Protein AF-A0A2V9PQT7-F1 (afdb_monomer)

Mean predicted aligned error: 19.12 Å

Structure (mmCIF, N/CA/C/O backbone):
data_AF-A0A2V9PQT7-F1
#
_entry.id   AF-A0A2V9PQT7-F1
#
loop_
_atom_site.group_PDB
_atom_site.id
_atom_site.type_symbol
_atom_site.label_atom_id
_atom_site.label_alt_id
_atom_site.label_comp_id
_atom_site.label_asym_id
_atom_site.label_entity_id
_atom_site.label_seq_id
_atom_site.pdbx_PDB_ins_code
_atom_site.Cartn_x
_atom_site.Cartn_y
_atom_site.Cartn_z
_atom_site.occupancy
_atom_site.B_iso_or_equiv
_atom_site.auth_seq_id
_atom_site.auth_comp_id
_atom_site.auth_asym_id
_atom_site.auth_atom_id
_atom_site.pdbx_PDB_model_num
ATOM 1 N N . MET A 1 1 ? 18.316 -11.241 -28.799 1.00 79.81 1 MET A N 1
ATOM 2 C CA . MET A 1 1 ? 17.002 -10.854 -29.345 1.00 79.81 1 MET A CA 1
ATOM 3 C C . MET A 1 1 ? 17.222 -10.161 -30.667 1.00 79.81 1 MET A C 1
ATOM 5 O O . MET A 1 1 ? 17.993 -9.208 -30.706 1.00 79.81 1 MET A O 1
ATOM 9 N N . THR A 1 2 ? 16.581 -10.638 -31.724 1.00 93.75 2 THR A N 1
ATOM 10 C CA . THR A 1 2 ? 16.589 -9.980 -33.036 1.00 93.75 2 THR A CA 1
ATOM 11 C C . THR A 1 2 ? 15.661 -8.757 -33.035 1.00 93.75 2 THR A C 1
ATOM 13 O O . THR A 1 2 ? 14.800 -8.617 -32.163 1.00 93.75 2 THR A O 1
ATOM 16 N N . CYS A 1 3 ? 15.811 -7.857 -34.013 1.00 90.38 3 CYS A N 1
ATOM 17 C CA . CYS A 1 3 ? 14.937 -6.683 -34.156 1.00 90.38 3 CYS A CA 1
ATOM 18 C C . CYS A 1 3 ? 13.451 -7.089 -34.284 1.00 90.38 3 CYS A C 1
ATOM 20 O O . CYS A 1 3 ? 12.581 -6.510 -33.635 1.00 90.38 3 CYS A O 1
ATOM 22 N N . ALA A 1 4 ? 13.165 -8.164 -35.027 1.00 92.69 4 ALA A N 1
ATOM 23 C CA . ALA A 1 4 ? 11.812 -8.700 -35.193 1.00 92.69 4 ALA A CA 1
ATOM 24 C C . ALA A 1 4 ? 11.196 -9.195 -33.869 1.00 92.69 4 ALA A C 1
ATOM 26 O O . ALA A 1 4 ? 10.023 -8.936 -33.587 1.00 92.69 4 ALA A O 1
ATOM 27 N N . GLU A 1 5 ? 11.986 -9.858 -33.020 1.00 92.81 5 GLU A N 1
ATOM 28 C CA . GLU A 1 5 ? 11.541 -10.299 -31.692 1.00 92.81 5 GLU A CA 1
ATOM 29 C C . GLU A 1 5 ? 11.231 -9.116 -30.768 1.00 92.81 5 GLU A C 1
ATOM 31 O O . GLU A 1 5 ? 10.272 -9.178 -29.998 1.00 92.81 5 GLU A O 1
ATOM 36 N N . GLN A 1 6 ? 12.001 -8.025 -30.856 1.00 93.12 6 GLN A N 1
ATOM 37 C CA . GLN A 1 6 ? 11.745 -6.805 -30.082 1.00 93.12 6 GLN A CA 1
ATOM 38 C C . GLN A 1 6 ? 10.427 -6.146 -30.498 1.00 93.12 6 GLN A C 1
ATOM 40 O O . GLN A 1 6 ? 9.613 -5.812 -29.635 1.00 93.12 6 GLN A O 1
ATOM 45 N N . THR A 1 7 ? 10.163 -6.026 -31.802 1.00 94.44 7 THR A N 1
ATOM 46 C CA . THR A 1 7 ? 8.896 -5.474 -32.306 1.00 94.44 7 THR A CA 1
ATOM 47 C C . THR A 1 7 ? 7.704 -6.329 -31.872 1.00 94.44 7 THR A C 1
ATOM 49 O O . THR A 1 7 ? 6.705 -5.796 -31.378 1.00 94.44 7 THR A O 1
ATOM 52 N N . ARG A 1 8 ? 7.826 -7.662 -31.958 1.00 94.62 8 ARG A N 1
ATOM 53 C CA . ARG A 1 8 ? 6.791 -8.601 -31.496 1.00 94.62 8 ARG A CA 1
ATOM 54 C C . ARG A 1 8 ? 6.544 -8.482 -29.991 1.00 94.62 8 ARG A C 1
ATOM 56 O O . ARG A 1 8 ? 5.392 -8.432 -29.563 1.00 94.62 8 ARG A O 1
ATOM 63 N N . LEU A 1 9 ? 7.605 -8.364 -29.190 1.00 93.75 9 LEU A N 1
ATOM 64 C CA . LEU A 1 9 ? 7.515 -8.140 -27.745 1.00 93.75 9 LEU A CA 1
ATOM 65 C C . LEU A 1 9 ? 6.762 -6.842 -27.418 1.00 93.75 9 LEU A C 1
ATOM 67 O O . LEU A 1 9 ? 5.868 -6.851 -26.572 1.00 93.75 9 LEU A O 1
ATOM 71 N N . VAL A 1 10 ? 7.068 -5.737 -28.105 1.00 93.50 10 VAL A N 1
ATOM 72 C CA . VAL A 1 10 ? 6.382 -4.448 -27.902 1.00 93.50 10 VAL A CA 1
ATOM 73 C C . VAL A 1 10 ? 4.896 -4.553 -28.247 1.00 93.50 10 VAL A C 1
ATOM 75 O O . VAL A 1 10 ? 4.061 -4.031 -27.507 1.00 93.50 10 VAL A O 1
ATOM 78 N N . GLN A 1 11 ? 4.541 -5.250 -29.327 1.00 94.50 11 GLN A N 1
ATOM 79 C CA . GLN A 1 11 ? 3.145 -5.458 -29.714 1.00 94.50 11 GLN A CA 1
ATOM 80 C C . GLN A 1 11 ? 2.379 -6.290 -28.671 1.00 94.50 11 GLN A C 1
ATOM 82 O O . GLN A 1 11 ? 1.285 -5.894 -28.268 1.00 94.50 11 GLN A O 1
ATOM 87 N N . MET A 1 12 ? 2.978 -7.376 -28.164 1.00 94.00 12 MET A N 1
ATOM 88 C CA . MET A 1 12 ? 2.389 -8.209 -27.103 1.00 94.00 12 MET A CA 1
ATOM 89 C C . MET A 1 12 ? 2.257 -7.469 -25.761 1.00 94.00 12 MET A C 1
ATOM 91 O O . MET A 1 12 ? 1.313 -7.687 -25.001 1.00 94.00 12 MET A O 1
ATOM 95 N N . LEU A 1 13 ? 3.185 -6.558 -25.453 1.00 92.00 13 LEU A N 1
ATOM 96 C CA . LEU A 1 13 ? 3.073 -5.699 -24.274 1.00 92.00 13 LEU A CA 1
ATOM 97 C C . LEU A 1 13 ? 1.961 -4.654 -24.432 1.00 92.00 13 LEU A C 1
ATOM 99 O O . LEU A 1 13 ? 1.228 -4.391 -23.477 1.00 92.00 13 LEU A O 1
ATOM 103 N N . LYS A 1 14 ? 1.795 -4.081 -25.631 1.00 91.38 14 LYS A N 1
ATOM 104 C CA . LYS A 1 14 ? 0.698 -3.148 -25.937 1.00 91.38 14 LYS A CA 1
ATOM 105 C C . LYS A 1 14 ? -0.675 -3.822 -25.832 1.00 91.38 14 LYS A C 1
ATOM 107 O O . LYS A 1 14 ? -1.607 -3.185 -25.345 1.00 91.38 14 LYS A O 1
ATOM 112 N N . SER A 1 15 ? -0.790 -5.104 -26.191 1.00 90.56 15 SER A N 1
ATOM 113 C CA . SER A 1 15 ? -2.021 -5.895 -26.019 1.00 90.56 15 SER A CA 1
ATOM 114 C C . SER A 1 15 ? -2.283 -6.358 -24.576 1.00 90.56 15 SER A C 1
ATOM 116 O O . SER A 1 15 ? -3.289 -7.014 -24.319 1.00 90.56 15 SER A O 1
ATOM 118 N N . ARG A 1 16 ? -1.431 -5.970 -23.612 1.00 87.50 16 ARG A N 1
ATOM 119 C CA . ARG A 1 16 ? -1.559 -6.268 -22.171 1.00 87.50 16 ARG A CA 1
ATOM 120 C C . ARG A 1 16 ? -1.583 -7.760 -21.834 1.00 87.50 16 ARG A C 1
ATOM 122 O O . ARG A 1 16 ? -2.167 -8.154 -20.822 1.00 87.50 16 ARG A O 1
ATOM 129 N N . GLU A 1 17 ? -0.928 -8.593 -22.636 1.00 89.00 17 GLU A N 1
ATOM 130 C CA . GLU A 1 17 ? -0.782 -10.002 -22.284 1.00 89.00 17 GLU A CA 1
ATOM 131 C C . GLU A 1 17 ? 0.041 -10.184 -20.992 1.00 89.00 17 GLU A C 1
ATOM 133 O O . GLU A 1 17 ? 0.950 -9.397 -20.698 1.00 89.00 17 GLU A O 1
ATOM 138 N N . PRO A 1 18 ? -0.241 -11.227 -20.188 1.00 90.81 18 PRO A N 1
ATOM 139 C CA . PRO A 1 18 ? 0.535 -11.497 -18.987 1.00 90.81 18 PRO A CA 1
ATOM 140 C C . PRO A 1 18 ? 1.992 -11.814 -19.345 1.00 90.81 18 PRO A C 1
ATOM 142 O O . PRO A 1 18 ? 2.268 -12.625 -20.228 1.00 90.81 18 PRO A O 1
ATOM 145 N N . HIS A 1 19 ? 2.941 -11.235 -18.603 1.00 91.56 19 HIS A N 1
ATOM 146 C CA . HIS A 1 19 ? 4.376 -11.348 -18.906 1.00 91.56 19 HIS A CA 1
ATOM 147 C C . HIS A 1 19 ? 4.876 -12.799 -18.977 1.00 91.56 19 HIS A C 1
ATOM 149 O O . HIS A 1 19 ? 5.786 -13.091 -19.744 1.00 91.56 19 HIS A O 1
ATOM 155 N N . ALA A 1 20 ? 4.272 -13.718 -18.216 1.00 94.00 20 ALA A N 1
ATOM 156 C CA . ALA A 1 20 ? 4.611 -15.140 -18.264 1.00 94.00 20 ALA A CA 1
ATOM 157 C C . ALA A 1 20 ? 4.282 -15.782 -19.625 1.00 94.00 20 ALA A C 1
ATOM 159 O O . ALA A 1 20 ? 5.032 -16.633 -20.095 1.00 94.00 20 ALA A O 1
ATOM 160 N N . LYS A 1 21 ? 3.191 -15.358 -20.277 1.00 95.38 21 LYS A N 1
ATOM 161 C CA . LYS A 1 21 ? 2.807 -15.833 -21.613 1.00 95.38 21 LYS A CA 1
ATOM 162 C C . LYS A 1 21 ? 3.766 -15.293 -22.674 1.00 95.38 21 LYS A C 1
ATOM 164 O O . LYS A 1 21 ? 4.252 -16.063 -23.494 1.00 95.38 21 LYS A O 1
ATOM 169 N N . ILE A 1 22 ? 4.101 -14.003 -22.591 1.00 95.31 22 ILE A N 1
ATOM 170 C CA . ILE A 1 22 ? 5.073 -13.347 -23.481 1.00 95.31 22 ILE A CA 1
ATOM 171 C C . ILE A 1 22 ? 6.451 -14.018 -23.366 1.00 95.31 22 ILE A C 1
ATOM 173 O O . ILE A 1 22 ? 7.078 -14.324 -24.374 1.00 95.31 22 ILE A O 1
ATOM 177 N N . ALA A 1 23 ? 6.890 -14.301 -22.136 1.00 96.56 23 ALA A N 1
ATOM 178 C CA . ALA A 1 23 ? 8.158 -14.969 -21.854 1.00 96.56 23 ALA A CA 1
ATOM 179 C C . ALA A 1 23 ? 8.230 -16.365 -22.494 1.00 96.56 23 ALA A C 1
ATOM 181 O O . ALA A 1 23 ? 9.206 -16.675 -23.171 1.00 96.56 23 ALA A O 1
ATOM 182 N N . ARG A 1 24 ? 7.166 -17.173 -22.361 1.00 97.06 24 ARG A N 1
ATOM 183 C CA . ARG A 1 24 ? 7.077 -18.494 -23.009 1.00 97.06 24 ARG A CA 1
ATOM 184 C C . ARG A 1 24 ? 7.072 -18.395 -24.535 1.00 97.06 24 ARG A C 1
ATOM 186 O O . ARG A 1 24 ? 7.763 -19.161 -25.185 1.00 97.06 24 ARG A O 1
ATOM 193 N N . ALA A 1 25 ? 6.322 -17.450 -25.103 1.00 95.94 25 ALA A N 1
ATOM 194 C CA . ALA A 1 25 ? 6.197 -17.301 -26.555 1.00 95.94 25 ALA A CA 1
ATOM 195 C C . ALA A 1 25 ? 7.504 -16.877 -27.243 1.00 95.94 25 ALA A C 1
ATOM 197 O O . ALA A 1 25 ? 7.711 -17.183 -28.414 1.00 95.94 25 ALA A O 1
ATOM 198 N N . LEU A 1 26 ? 8.364 -16.154 -26.525 1.00 95.19 26 LEU A N 1
ATOM 199 C CA . LEU A 1 26 ? 9.624 -15.623 -27.041 1.00 95.19 26 LEU A CA 1
ATOM 200 C C . LEU A 1 26 ? 10.853 -16.378 -26.512 1.00 95.19 26 LEU A C 1
ATOM 202 O O . LEU A 1 26 ? 11.971 -15.930 -26.746 1.00 95.19 26 LEU A O 1
ATOM 206 N N . ASN A 1 27 ? 10.665 -17.485 -25.781 1.00 96.00 27 ASN A N 1
ATOM 207 C CA . ASN A 1 27 ? 11.738 -18.228 -25.109 1.00 96.00 27 ASN A CA 1
ATOM 208 C C . ASN A 1 27 ? 12.661 -17.327 -24.261 1.00 96.00 27 ASN A C 1
ATOM 210 O O . ASN A 1 27 ? 13.884 -17.445 -24.294 1.00 96.00 27 ASN A O 1
ATOM 214 N N . THR A 1 28 ? 12.076 -16.403 -23.491 1.00 95.88 28 THR A N 1
ATOM 215 C CA . THR A 1 28 ? 12.808 -15.494 -22.591 1.00 95.88 28 THR A CA 1
ATOM 216 C C . THR A 1 28 ? 12.336 -15.641 -21.147 1.00 95.88 28 THR A C 1
ATOM 218 O O . THR A 1 28 ? 11.390 -16.367 -20.841 1.00 95.88 28 THR A O 1
ATOM 221 N N . THR A 1 29 ? 12.991 -14.943 -20.218 1.00 96.81 29 THR A N 1
ATOM 222 C CA . THR A 1 29 ? 12.551 -14.888 -18.822 1.00 96.81 29 THR A CA 1
ATOM 223 C C . THR A 1 29 ? 11.510 -13.784 -18.610 1.00 96.81 29 THR A C 1
ATOM 225 O O . THR A 1 29 ? 11.574 -12.700 -19.194 1.00 96.81 29 THR A O 1
ATOM 228 N N . ALA A 1 30 ? 10.563 -14.003 -17.690 1.00 92.19 30 ALA A N 1
ATOM 229 C CA . ALA A 1 30 ? 9.572 -12.982 -17.323 1.00 92.19 30 ALA A CA 1
ATOM 230 C C . ALA A 1 30 ? 10.216 -11.689 -16.774 1.00 92.19 30 ALA A C 1
ATOM 232 O O . ALA A 1 30 ? 9.649 -10.600 -16.901 1.00 92.19 30 ALA A O 1
ATOM 233 N N . GLN A 1 31 ? 11.416 -11.800 -16.194 1.00 90.44 31 GLN A N 1
ATOM 234 C CA . GLN A 1 31 ? 12.215 -10.664 -15.741 1.00 90.44 31 GLN A CA 1
ATOM 235 C C . GLN A 1 31 ? 12.743 -9.834 -16.918 1.00 90.44 31 GLN A C 1
ATOM 237 O O . GLN A 1 31 ? 12.627 -8.609 -16.877 1.00 90.44 31 GLN A O 1
ATOM 242 N N . ALA A 1 32 ? 13.229 -10.474 -17.989 1.00 93.19 32 ALA A N 1
ATOM 243 C CA . ALA A 1 32 ? 13.652 -9.785 -19.207 1.00 93.19 32 ALA A CA 1
ATOM 244 C C . ALA A 1 32 ? 12.479 -9.039 -19.864 1.00 93.19 32 ALA A C 1
ATOM 246 O O . ALA A 1 32 ? 12.596 -7.851 -20.158 1.00 93.19 32 ALA A O 1
ATOM 247 N N . VAL A 1 33 ? 11.311 -9.684 -19.988 1.00 94.06 33 VAL A N 1
ATOM 248 C CA . VAL A 1 33 ? 10.081 -9.036 -20.491 1.00 94.06 33 VAL A CA 1
ATOM 249 C C . VAL A 1 33 ? 9.708 -7.820 -19.640 1.00 94.06 33 VAL A C 1
ATOM 251 O O . VAL A 1 33 ? 9.377 -6.758 -20.166 1.00 94.06 33 VAL A O 1
ATOM 254 N N . SER A 1 34 ? 9.795 -7.944 -18.312 1.00 89.06 34 SER A N 1
ATOM 255 C CA . SER A 1 34 ? 9.544 -6.828 -17.400 1.00 89.06 34 SER A CA 1
ATOM 256 C C . SER A 1 34 ? 10.526 -5.671 -17.605 1.00 89.06 34 SER A C 1
ATOM 258 O O . SER A 1 34 ? 10.105 -4.517 -17.549 1.00 89.06 34 SER A O 1
ATOM 260 N N . HIS A 1 35 ? 11.811 -5.960 -17.813 1.00 88.88 35 HIS A N 1
ATOM 261 C CA . HIS A 1 35 ? 12.834 -4.943 -18.053 1.00 88.88 35 HIS A CA 1
ATOM 262 C C . HIS A 1 35 ? 12.578 -4.196 -19.368 1.00 88.88 35 HIS A C 1
ATOM 264 O O . HIS A 1 35 ? 12.526 -2.967 -19.375 1.00 88.88 35 HIS A O 1
ATOM 270 N N . PHE A 1 36 ? 12.290 -4.928 -20.449 1.00 91.56 36 PHE A N 1
ATOM 271 C CA . PHE A 1 36 ? 11.909 -4.340 -21.734 1.00 91.56 36 PHE A CA 1
ATOM 272 C C . PHE A 1 36 ? 10.644 -3.482 -21.636 1.00 91.56 36 PHE A C 1
ATOM 274 O O . PHE A 1 36 ? 10.588 -2.404 -22.217 1.00 91.56 36 PHE A O 1
ATOM 281 N N . ALA A 1 37 ? 9.640 -3.905 -20.863 1.00 89.56 37 ALA A N 1
ATOM 282 C CA . ALA A 1 37 ? 8.425 -3.117 -20.664 1.00 89.56 37 ALA A CA 1
ATOM 283 C C . ALA A 1 37 ? 8.691 -1.772 -19.963 1.00 89.56 37 ALA A C 1
ATOM 285 O O . ALA A 1 37 ? 7.994 -0.793 -20.233 1.00 89.56 37 ALA A O 1
ATOM 286 N N . VAL A 1 38 ? 9.682 -1.716 -19.067 1.00 84.62 38 VAL A N 1
ATOM 287 C CA . VAL A 1 38 ? 10.129 -0.468 -18.428 1.00 84.62 38 VAL A CA 1
ATOM 288 C C . VAL A 1 38 ? 10.906 0.392 -19.426 1.00 84.62 38 VAL A C 1
ATOM 290 O O . VAL A 1 38 ? 10.589 1.570 -19.561 1.00 84.62 38 VAL A O 1
ATOM 293 N N . GLN A 1 39 ? 11.856 -0.190 -20.167 1.00 85.19 39 GLN A N 1
ATOM 294 C CA . GLN A 1 39 ? 12.631 0.523 -21.194 1.00 85.19 39 GLN A CA 1
ATOM 295 C C . GLN A 1 39 ? 11.743 1.109 -22.301 1.00 85.19 39 GLN A C 1
ATOM 297 O O . GLN A 1 39 ? 11.957 2.235 -22.730 1.00 85.19 39 GLN A O 1
ATOM 302 N N . ALA A 1 40 ? 10.702 0.382 -22.713 1.00 86.06 40 ALA A N 1
ATOM 303 C CA . ALA A 1 40 ? 9.726 0.831 -23.704 1.00 86.06 40 ALA A CA 1
ATOM 304 C C . ALA A 1 40 ? 8.699 1.842 -23.149 1.00 86.06 40 ALA A C 1
ATOM 306 O O . ALA A 1 40 ? 7.760 2.207 -23.854 1.00 86.06 40 ALA A O 1
ATOM 307 N N . GLY A 1 41 ? 8.798 2.239 -21.873 1.00 83.12 41 GLY A N 1
ATOM 308 C CA . GLY A 1 41 ? 7.855 3.160 -21.224 1.00 83.12 41 GLY A CA 1
ATOM 309 C C . GLY A 1 41 ? 6.439 2.600 -21.024 1.00 83.12 41 GLY A C 1
ATOM 310 O O . GLY A 1 41 ? 5.545 3.312 -20.566 1.00 83.12 41 GLY A O 1
ATOM 311 N N . LEU A 1 42 ? 6.211 1.320 -21.333 1.00 82.25 42 LEU A N 1
ATOM 312 C CA . LEU A 1 42 ? 4.904 0.660 -21.235 1.00 82.25 42 LEU A CA 1
ATOM 313 C C . LEU A 1 42 ? 4.536 0.313 -19.787 1.00 82.25 42 LEU A C 1
ATOM 315 O O . LEU A 1 42 ? 3.358 0.177 -19.449 1.00 82.25 42 LEU A O 1
ATOM 319 N N . ARG A 1 43 ? 5.530 0.202 -18.901 1.00 70.62 43 ARG A N 1
ATOM 320 C CA . ARG A 1 43 ? 5.323 -0.047 -17.474 1.00 70.62 43 ARG A CA 1
ATOM 321 C C . ARG A 1 43 ? 5.572 1.233 -16.673 1.00 70.62 43 ARG A C 1
ATOM 323 O O . ARG A 1 43 ? 6.705 1.636 -16.455 1.00 70.62 43 ARG A O 1
ATOM 330 N N . ARG A 1 44 ? 4.491 1.850 -16.182 1.00 61.47 44 ARG A N 1
ATOM 331 C CA . ARG A 1 44 ? 4.536 3.170 -15.519 1.00 61.47 44 ARG A CA 1
ATOM 332 C C . ARG A 1 44 ? 5.239 3.208 -14.167 1.00 61.47 44 ARG A C 1
ATOM 334 O O . ARG A 1 44 ? 5.644 4.282 -13.747 1.00 61.47 44 ARG A O 1
ATOM 341 N N . ARG A 1 45 ? 5.413 2.093 -13.461 1.00 56.19 45 ARG A N 1
ATOM 342 C CA . ARG A 1 45 ? 6.038 2.150 -12.135 1.00 56.19 45 ARG A CA 1
ATOM 343 C C . ARG A 1 45 ? 7.544 2.215 -12.286 1.00 56.19 45 ARG A C 1
ATOM 345 O O . ARG A 1 45 ? 8.181 1.173 -12.339 1.00 56.19 45 ARG A O 1
ATOM 352 N N . ASN A 1 46 ? 8.082 3.429 -12.315 1.00 57.19 46 ASN A N 1
ATOM 353 C CA . ASN A 1 46 ? 9.471 3.648 -11.961 1.00 57.19 46 ASN A CA 1
ATOM 354 C C . ASN A 1 46 ? 9.568 3.471 -10.433 1.00 57.19 46 ASN A C 1
ATOM 356 O O . ASN A 1 46 ? 9.105 4.347 -9.697 1.00 57.19 46 ASN A O 1
ATOM 360 N N . PRO A 1 47 ? 10.092 2.340 -9.918 1.00 56.91 47 PRO A N 1
ATOM 361 C CA . PRO A 1 47 ? 10.222 2.146 -8.475 1.00 56.91 47 PRO A CA 1
ATOM 362 C C . PRO A 1 47 ? 11.172 3.176 -7.843 1.00 56.91 47 PRO A C 1
ATOM 364 O O . PRO A 1 47 ? 11.147 3.351 -6.628 1.00 56.91 47 PRO A O 1
ATOM 367 N N . TYR A 1 48 ? 11.944 3.885 -8.672 1.00 58.59 48 TYR A N 1
ATOM 368 C CA . TYR A 1 48 ? 12.904 4.912 -8.293 1.00 58.59 48 TYR A CA 1
ATOM 369 C C . TYR A 1 48 ? 12.450 6.325 -8.661 1.00 58.59 48 TYR A C 1
ATOM 371 O O . TYR A 1 48 ? 13.291 7.215 -8.752 1.00 58.59 48 TYR A O 1
ATOM 379 N N . ARG A 1 49 ? 11.148 6.574 -8.887 1.00 72.38 49 ARG A N 1
ATOM 380 C CA . ARG A 1 49 ? 10.675 7.960 -9.018 1.00 72.38 49 ARG A CA 1
ATOM 381 C C . ARG A 1 49 ? 11.014 8.706 -7.726 1.00 72.38 49 ARG A C 1
ATOM 383 O O . ARG A 1 49 ? 10.376 8.493 -6.694 1.00 72.38 49 ARG A O 1
ATOM 390 N N . VAL A 1 50 ? 12.023 9.565 -7.803 1.00 79.06 50 VAL A N 1
ATOM 391 C CA . VAL A 1 50 ? 12.386 10.476 -6.725 1.00 79.06 50 VAL A CA 1
ATOM 392 C C . VAL A 1 50 ? 11.315 11.556 -6.696 1.00 79.06 50 VAL A C 1
ATOM 394 O O . VAL A 1 50 ? 11.143 12.298 -7.660 1.00 79.06 50 VAL A O 1
ATOM 397 N N . LEU A 1 51 ? 10.533 11.578 -5.620 1.00 86.25 51 LEU A N 1
ATOM 398 C CA . LEU A 1 51 ? 9.538 12.620 -5.401 1.00 86.25 51 LEU A CA 1
ATOM 399 C C . LEU A 1 51 ? 10.240 13.908 -4.995 1.00 86.25 51 LEU A C 1
ATOM 401 O O . LEU A 1 51 ? 11.166 13.893 -4.181 1.00 86.25 51 LEU A O 1
ATOM 405 N N . THR A 1 52 ? 9.759 15.025 -5.522 1.00 91.75 52 THR A N 1
ATOM 406 C CA . THR A 1 52 ? 10.207 16.342 -5.073 1.00 91.75 52 THR A CA 1
ATOM 407 C C . THR A 1 52 ? 9.706 16.619 -3.654 1.00 91.75 52 THR A C 1
ATOM 409 O O . THR A 1 52 ? 8.676 16.095 -3.220 1.00 91.75 52 THR A O 1
ATOM 412 N N . LEU A 1 53 ? 10.398 17.492 -2.916 1.00 87.69 53 LEU A N 1
ATOM 413 C CA . LEU A 1 53 ? 9.962 17.896 -1.571 1.00 87.69 53 LEU A CA 1
ATOM 414 C C . LEU A 1 53 ? 8.547 18.500 -1.572 1.00 87.69 53 LEU A C 1
ATOM 416 O O . LEU A 1 53 ? 7.791 18.290 -0.623 1.00 87.69 53 LEU A O 1
ATOM 420 N N . ALA A 1 54 ? 8.174 19.213 -2.639 1.00 91.56 54 ALA A N 1
ATOM 421 C CA . ALA A 1 54 ? 6.838 19.780 -2.806 1.00 91.56 54 ALA A CA 1
ATOM 422 C C . ALA A 1 54 ? 5.763 18.687 -2.908 1.00 91.56 54 ALA A C 1
ATOM 424 O O . ALA A 1 54 ? 4.757 18.742 -2.202 1.00 91.56 54 ALA A O 1
ATOM 425 N N . GLU A 1 55 ? 6.002 17.650 -3.713 1.00 91.94 55 GLU A N 1
ATOM 426 C CA . GLU A 1 55 ? 5.083 16.516 -3.837 1.00 91.94 55 GLU A CA 1
ATOM 427 C C . GLU A 1 55 ? 4.981 15.714 -2.545 1.00 91.94 55 GLU A C 1
ATOM 429 O O . GLU A 1 55 ? 3.889 15.299 -2.169 1.00 91.94 55 GLU A O 1
ATOM 434 N N . VAL A 1 56 ? 6.094 15.521 -1.831 1.00 91.12 56 VAL A N 1
ATOM 435 C CA . VAL A 1 56 ? 6.069 14.847 -0.526 1.00 91.12 56 VAL A CA 1
ATOM 436 C C . VAL A 1 56 ? 5.192 15.625 0.454 1.00 91.12 56 VAL A C 1
ATOM 438 O O . VAL A 1 56 ? 4.332 15.026 1.100 1.00 91.12 56 VAL A O 1
ATOM 441 N N . ARG A 1 57 ? 5.351 16.952 0.538 1.00 90.31 57 ARG A N 1
ATOM 442 C CA . ARG A 1 57 ? 4.502 17.803 1.388 1.00 90.31 57 ARG A CA 1
ATOM 443 C C . ARG A 1 57 ? 3.035 17.723 0.979 1.00 90.31 57 ARG A C 1
ATOM 44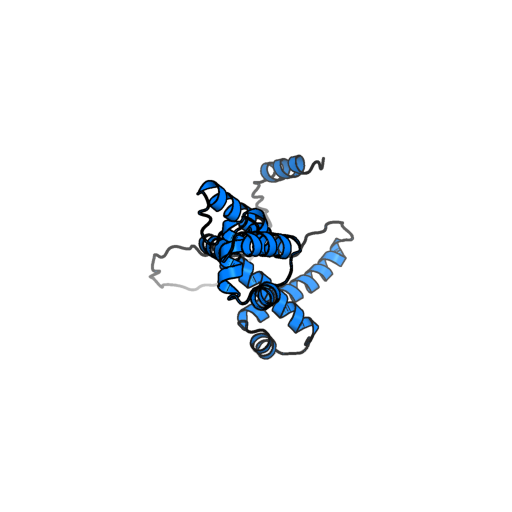5 O O . ARG A 1 57 ? 2.171 17.653 1.850 1.00 90.31 57 ARG A O 1
ATOM 452 N N . GLU A 1 58 ? 2.747 17.687 -0.317 1.00 93.88 58 GLU A N 1
ATOM 453 C CA . GLU A 1 58 ? 1.374 17.564 -0.801 1.00 93.88 58 GLU A CA 1
ATOM 454 C C . GLU A 1 58 ? 0.750 16.215 -0.452 1.00 93.88 58 GLU A C 1
ATOM 456 O O . GLU A 1 58 ? -0.343 16.169 0.111 1.00 93.88 58 GLU A O 1
ATOM 461 N N . ILE A 1 59 ? 1.477 15.120 -0.678 1.00 92.44 59 ILE A N 1
ATOM 462 C CA . ILE A 1 59 ? 1.062 13.777 -0.270 1.00 92.44 59 ILE A CA 1
ATOM 463 C C . ILE A 1 59 ? 0.766 13.765 1.233 1.00 92.44 59 ILE A C 1
ATOM 465 O O . ILE A 1 59 ? -0.281 13.283 1.650 1.00 92.44 59 ILE A O 1
ATOM 469 N N . GLN A 1 60 ? 1.633 14.351 2.060 1.00 89.81 60 GLN A N 1
ATOM 470 C CA . GLN A 1 60 ? 1.406 14.440 3.503 1.00 89.81 60 GLN A CA 1
ATOM 471 C C . GLN A 1 60 ? 0.151 15.255 3.860 1.00 89.81 60 GLN A C 1
ATOM 473 O O . GLN A 1 60 ? -0.616 14.826 4.724 1.00 89.81 60 GLN A O 1
ATOM 478 N N . ARG A 1 61 ? -0.096 16.396 3.198 1.00 90.00 61 ARG A N 1
ATOM 479 C CA . ARG A 1 61 ? -1.320 17.199 3.389 1.00 90.00 61 ARG A CA 1
ATOM 480 C C . ARG A 1 61 ? -2.578 16.415 3.020 1.00 90.00 61 ARG A C 1
ATOM 482 O O . ARG A 1 61 ? -3.537 16.423 3.785 1.00 90.00 61 ARG A O 1
ATOM 489 N N . ARG A 1 62 ? -2.568 15.701 1.896 1.00 91.75 62 ARG A N 1
ATOM 490 C CA . ARG A 1 62 ? -3.712 14.900 1.433 1.00 91.75 62 ARG A CA 1
ATOM 491 C C . ARG A 1 62 ? -3.974 13.687 2.322 1.00 91.75 62 ARG A C 1
ATOM 493 O O . ARG A 1 62 ? -5.124 13.411 2.646 1.00 91.75 62 ARG A O 1
ATOM 500 N N . ILE A 1 63 ? -2.927 13.037 2.838 1.00 88.50 63 ILE A N 1
ATOM 501 C CA . ILE A 1 63 ? -3.088 11.985 3.857 1.00 88.50 63 ILE A CA 1
ATOM 502 C C . ILE A 1 63 ? -3.703 12.572 5.140 1.00 88.50 63 ILE A C 1
ATOM 504 O O . ILE A 1 63 ? -4.585 11.944 5.719 1.00 88.50 63 ILE A O 1
ATOM 508 N N . LYS A 1 64 ? -3.307 13.783 5.574 1.00 82.00 64 LYS A N 1
ATOM 509 C CA . LYS A 1 64 ? -3.942 14.458 6.729 1.00 82.00 64 LYS A CA 1
ATOM 510 C C . LYS A 1 64 ? -5.435 14.727 6.510 1.00 82.00 64 LYS A C 1
ATOM 512 O O . LYS A 1 64 ? -6.185 14.662 7.474 1.00 82.00 64 LYS A O 1
ATOM 517 N N . ARG A 1 65 ? -5.861 14.982 5.269 1.00 84.25 65 ARG A N 1
ATOM 518 C CA . ARG A 1 65 ? -7.277 15.143 4.881 1.00 84.25 65 ARG A CA 1
ATOM 519 C C . ARG A 1 65 ? -8.058 13.821 4.812 1.00 84.25 65 ARG A C 1
ATOM 521 O O . ARG A 1 65 ? -9.242 13.844 4.505 1.00 84.25 65 ARG A O 1
ATOM 528 N N . GLY A 1 66 ? -7.417 12.680 5.074 1.00 81.62 66 GLY A N 1
ATOM 529 C CA . GLY A 1 66 ? -8.063 11.364 5.066 1.00 81.62 66 GLY A CA 1
ATOM 530 C C . GLY A 1 66 ? -8.043 10.651 3.712 1.00 81.62 66 GLY A C 1
ATOM 531 O O . GLY A 1 66 ? -8.685 9.613 3.550 1.00 81.62 66 GLY A O 1
ATOM 532 N N . GLU A 1 67 ? -7.297 11.153 2.725 1.00 86.06 67 GLU A N 1
ATOM 533 C CA . GLU A 1 67 ? -7.206 10.473 1.436 1.00 86.06 67 GLU A CA 1
ATOM 534 C C . GLU A 1 67 ? -6.475 9.129 1.527 1.00 86.06 67 GLU A C 1
ATOM 536 O O . GLU A 1 67 ? -5.483 8.953 2.243 1.00 86.06 67 GLU A O 1
ATOM 541 N N . THR A 1 68 ? -6.950 8.149 0.753 1.00 86.31 68 THR A N 1
ATOM 542 C CA . THR A 1 68 ? -6.408 6.792 0.846 1.00 86.31 68 THR A CA 1
ATOM 543 C C . THR A 1 68 ? -5.012 6.687 0.211 1.00 86.31 68 THR A C 1
ATOM 545 O O . THR A 1 68 ? -4.803 7.131 -0.923 1.00 86.31 68 THR A O 1
ATOM 548 N N . PRO A 1 69 ? -4.054 5.981 0.847 1.00 87.75 69 PRO A N 1
ATOM 549 C CA . PRO A 1 69 ? -2.717 5.781 0.282 1.00 87.75 69 PRO A CA 1
ATOM 550 C C . PRO A 1 69 ? -2.707 5.094 -1.092 1.00 87.75 69 PRO A C 1
ATOM 552 O O . PRO A 1 69 ? -1.764 5.253 -1.863 1.00 87.75 69 PRO A O 1
ATOM 555 N N . SER A 1 70 ? -3.742 4.307 -1.402 1.00 86.50 70 SER A N 1
ATOM 556 C CA . SER A 1 70 ? -3.888 3.627 -2.693 1.00 86.50 70 SER A CA 1
ATOM 557 C C . SER A 1 70 ? -4.201 4.595 -3.834 1.00 86.50 70 SER A C 1
ATOM 559 O O . SER A 1 70 ? -3.719 4.379 -4.945 1.00 86.50 70 SER A O 1
ATOM 561 N N . LEU A 1 71 ? -4.996 5.634 -3.564 1.00 88.88 71 LEU A N 1
ATOM 562 C CA . LEU A 1 71 ? -5.326 6.679 -4.531 1.00 88.88 71 LEU A CA 1
ATOM 563 C C . LEU A 1 71 ? -4.082 7.518 -4.832 1.00 88.88 71 LEU A C 1
ATOM 565 O O . LEU A 1 71 ? -3.648 7.580 -5.980 1.00 88.88 71 LEU A O 1
ATOM 569 N N . LEU A 1 72 ? -3.423 8.012 -3.782 1.00 92.00 72 LEU A N 1
ATOM 570 C CA . LEU A 1 72 ? -2.201 8.811 -3.897 1.00 92.00 72 LEU A CA 1
ATOM 571 C C . LEU A 1 72 ? -1.073 8.045 -4.606 1.00 92.00 72 LEU A C 1
ATOM 573 O O . LEU A 1 72 ? -0.363 8.596 -5.440 1.00 92.00 72 LEU A O 1
ATOM 577 N N . ALA A 1 73 ? -0.933 6.741 -4.350 1.00 90.12 73 ALA A N 1
ATOM 578 C CA . ALA A 1 73 ? 0.060 5.918 -5.040 1.00 90.12 73 ALA A CA 1
ATOM 579 C C . ALA A 1 73 ? -0.160 5.856 -6.563 1.00 90.12 73 ALA A C 1
ATOM 581 O O . ALA A 1 73 ? 0.805 5.795 -7.323 1.00 90.12 73 ALA A O 1
ATOM 582 N N . ARG A 1 74 ? -1.418 5.858 -7.021 1.00 86.44 74 ARG A N 1
ATOM 583 C CA . ARG A 1 74 ? -1.744 5.855 -8.455 1.00 86.44 74 ARG A CA 1
ATOM 584 C C . ARG A 1 74 ? -1.488 7.217 -9.084 1.00 86.44 74 ARG A C 1
ATOM 586 O O . ARG A 1 74 ? -0.886 7.270 -10.148 1.00 86.44 74 ARG A O 1
ATOM 593 N N . GLU A 1 75 ? -1.911 8.278 -8.410 1.00 89.31 75 GLU A N 1
ATOM 594 C CA . GLU A 1 75 ? -1.825 9.652 -8.901 1.00 89.31 75 GLU A CA 1
ATOM 595 C C . GLU A 1 75 ? -0.374 10.130 -9.015 1.00 89.31 75 GLU A C 1
ATOM 597 O O . GLU A 1 75 ? 0.064 10.560 -10.077 1.00 89.31 75 GLU A O 1
ATOM 602 N N . TYR A 1 76 ? 0.419 9.919 -7.964 1.00 88.75 76 TYR A N 1
ATOM 603 C CA . TYR A 1 76 ? 1.846 10.246 -7.964 1.00 88.75 76 TYR A CA 1
ATOM 604 C C . TYR A 1 76 ? 2.708 9.145 -8.593 1.00 88.75 76 TYR A C 1
ATOM 606 O O . TYR A 1 76 ? 3.934 9.252 -8.600 1.00 88.75 76 TYR A O 1
ATOM 614 N N . ASN A 1 77 ? 2.094 8.081 -9.119 1.00 84.19 77 ASN A N 1
ATOM 615 C CA . ASN A 1 77 ? 2.781 6.970 -9.773 1.00 84.19 77 ASN A CA 1
ATOM 616 C C . ASN A 1 77 ? 3.946 6.393 -8.936 1.00 84.19 77 ASN A C 1
ATOM 618 O O . ASN A 1 77 ? 5.036 6.113 -9.435 1.00 84.19 77 ASN A O 1
ATOM 622 N N . VAL A 1 78 ? 3.708 6.224 -7.635 1.00 87.25 78 VAL A N 1
ATOM 623 C CA . VAL A 1 78 ? 4.671 5.681 -6.669 1.00 87.25 78 VAL A CA 1
ATOM 624 C C . VAL A 1 78 ? 4.160 4.387 -6.052 1.00 87.25 78 VAL A C 1
ATOM 626 O O . VAL A 1 78 ? 2.987 4.022 -6.149 1.00 87.25 78 VAL A O 1
ATOM 629 N N . SER A 1 79 ? 5.055 3.639 -5.407 1.00 86.50 79 SER A N 1
ATOM 630 C CA . SER A 1 79 ? 4.642 2.440 -4.686 1.00 86.50 79 SER A CA 1
ATOM 631 C C . SER A 1 79 ? 3.755 2.808 -3.490 1.00 86.50 79 SER A C 1
ATOM 633 O O . SER A 1 79 ? 3.977 3.811 -2.808 1.00 86.50 79 SER A O 1
ATOM 635 N N . ARG A 1 80 ? 2.773 1.952 -3.183 1.00 87.56 80 ARG A N 1
ATOM 636 C CA . ARG A 1 80 ? 1.934 2.117 -1.987 1.00 87.56 80 ARG A CA 1
ATOM 637 C C . ARG A 1 80 ? 2.780 2.132 -0.711 1.00 87.56 80 ARG A C 1
ATOM 639 O O . ARG A 1 80 ? 2.467 2.878 0.207 1.00 87.56 80 ARG A O 1
ATOM 646 N N . THR A 1 81 ? 3.871 1.367 -0.680 1.00 87.50 81 THR A N 1
ATOM 647 C CA . THR A 1 81 ? 4.839 1.336 0.425 1.00 87.50 81 THR A CA 1
ATOM 648 C C . THR A 1 81 ? 5.499 2.696 0.642 1.00 87.50 81 THR A C 1
ATOM 650 O O . THR A 1 81 ? 5.647 3.124 1.782 1.00 87.50 81 THR A O 1
ATOM 653 N N . THR A 1 82 ? 5.845 3.406 -0.435 1.00 88.62 82 THR A N 1
ATOM 654 C CA . THR A 1 82 ? 6.437 4.751 -0.381 1.00 88.62 82 THR A CA 1
ATOM 655 C C . THR A 1 82 ? 5.469 5.748 0.252 1.00 88.62 82 THR A C 1
ATOM 657 O O . THR A 1 82 ? 5.831 6.433 1.204 1.00 88.62 82 THR A O 1
ATOM 660 N N . VAL A 1 83 ? 4.210 5.765 -0.197 1.00 89.50 83 VAL A N 1
ATOM 661 C CA . VAL A 1 83 ? 3.166 6.621 0.398 1.00 89.50 83 VAL A CA 1
ATOM 662 C C . VAL A 1 83 ? 2.962 6.290 1.876 1.00 89.50 83 VAL A C 1
ATOM 664 O O . VAL A 1 83 ? 2.837 7.181 2.712 1.00 89.50 83 VAL A O 1
ATOM 667 N N . TRP A 1 84 ? 2.992 5.003 2.222 1.00 86.25 84 TRP A N 1
ATOM 668 C CA . TRP A 1 84 ? 2.841 4.548 3.601 1.00 86.25 84 TRP A CA 1
ATOM 669 C C . TRP A 1 84 ? 3.999 4.999 4.506 1.00 86.25 84 TRP A C 1
ATOM 671 O O . TRP A 1 84 ? 3.773 5.358 5.660 1.00 86.25 84 TRP A O 1
ATOM 681 N N . ARG A 1 85 ? 5.232 5.062 3.984 1.00 87.19 85 ARG A N 1
ATOM 682 C CA . ARG A 1 85 ? 6.380 5.642 4.705 1.00 87.19 85 ARG A CA 1
ATOM 683 C C . ARG A 1 85 ? 6.167 7.127 5.015 1.00 87.19 85 ARG A C 1
ATOM 685 O O . ARG A 1 85 ? 6.488 7.552 6.120 1.00 87.19 85 ARG A O 1
ATOM 692 N N . PHE A 1 86 ? 5.568 7.894 4.103 1.00 85.88 86 PHE A N 1
ATOM 693 C CA . PHE A 1 86 ? 5.219 9.294 4.378 1.00 85.88 86 PHE A CA 1
ATOM 694 C C . PHE A 1 86 ? 4.044 9.433 5.347 1.00 85.88 86 PHE A C 1
ATOM 696 O O . PHE A 1 86 ? 4.051 10.323 6.187 1.00 85.88 86 PHE A O 1
ATOM 703 N N . ALA A 1 87 ? 3.058 8.535 5.302 1.00 81.25 87 ALA A N 1
ATOM 704 C CA . ALA A 1 87 ? 1.999 8.512 6.313 1.00 81.25 87 ALA A CA 1
ATOM 705 C C . ALA A 1 87 ? 2.577 8.288 7.723 1.00 81.25 87 ALA A C 1
ATOM 707 O O . ALA A 1 87 ? 2.152 8.923 8.691 1.00 81.25 87 ALA A O 1
ATOM 708 N N . LYS A 1 88 ? 3.591 7.418 7.823 1.00 78.94 88 LYS A N 1
ATOM 709 C CA . LYS A 1 88 ? 4.318 7.138 9.063 1.00 78.94 88 LYS A CA 1
ATOM 710 C C . LYS A 1 88 ? 5.090 8.352 9.581 1.00 78.94 88 LYS A C 1
ATOM 712 O O . LYS A 1 88 ? 5.020 8.630 10.774 1.00 78.94 88 LYS A O 1
ATOM 717 N N . SER A 1 89 ? 5.758 9.110 8.708 1.00 75.19 89 SER A N 1
ATOM 718 C CA . SER A 1 89 ? 6.515 10.305 9.118 1.00 75.19 89 SER A CA 1
ATOM 719 C C . SER A 1 89 ? 5.639 11.436 9.670 1.00 75.19 89 SER A C 1
ATOM 721 O O . SER A 1 89 ? 6.148 12.323 10.340 1.00 75.19 89 SER A O 1
ATOM 723 N N . VAL A 1 90 ? 4.330 11.422 9.398 1.00 68.69 90 VAL A N 1
ATOM 724 C CA . VAL A 1 90 ? 3.375 12.452 9.851 1.00 68.69 90 VAL A CA 1
ATOM 725 C C . VAL A 1 90 ? 2.612 12.014 11.113 1.00 68.69 90 VAL A C 1
ATOM 727 O O . VAL A 1 90 ? 1.634 12.643 11.500 1.00 68.69 90 VAL A O 1
ATOM 730 N N . SER A 1 91 ? 3.013 10.918 11.768 1.00 63.19 91 SER A N 1
ATOM 731 C CA . SER A 1 91 ? 2.334 10.368 12.959 1.00 63.19 91 SER A CA 1
ATOM 732 C C . SER A 1 91 ? 0.860 9.971 12.737 1.00 63.19 91 SER A C 1
ATOM 734 O O . SER A 1 91 ? 0.158 9.604 13.681 1.00 63.19 91 SER A O 1
ATOM 736 N N . LEU A 1 92 ? 0.393 9.948 11.482 1.00 57.59 92 LEU A N 1
ATOM 737 C CA . LEU A 1 92 ? -0.939 9.465 11.089 1.00 57.59 92 LEU A CA 1
ATOM 738 C C . LEU A 1 92 ? -1.042 7.938 11.151 1.00 57.59 92 LEU A C 1
ATOM 740 O O . LEU A 1 92 ? -2.134 7.383 11.060 1.00 57.59 92 LEU A O 1
ATOM 744 N N . GLU A 1 93 ? 0.084 7.253 11.360 1.00 54.25 93 GLU A N 1
ATOM 745 C CA . GLU A 1 93 ? 0.143 5.814 11.607 1.00 54.25 93 GLU A CA 1
ATOM 746 C C . GLU A 1 93 ? -0.763 5.390 12.766 1.00 54.25 93 GLU A C 1
ATOM 748 O O . GLU A 1 93 ? -1.392 4.337 12.684 1.00 54.25 93 GLU A O 1
ATOM 753 N N . ARG A 1 94 ? -0.870 6.215 13.821 1.00 57.22 94 ARG A N 1
ATOM 754 C CA . ARG A 1 94 ? -1.812 5.956 14.914 1.00 57.22 94 ARG A CA 1
ATOM 755 C C . ARG A 1 94 ? -3.243 6.054 14.399 1.00 57.22 94 ARG A C 1
ATOM 757 O O . ARG A 1 94 ? -3.942 5.059 14.472 1.00 57.22 94 ARG A O 1
ATOM 764 N N . ARG A 1 95 ? -3.637 7.174 13.782 1.00 57.59 95 ARG A N 1
ATOM 765 C CA . ARG A 1 95 ? -5.006 7.397 13.271 1.00 57.59 95 ARG A CA 1
ATOM 766 C C . ARG A 1 95 ? -5.467 6.312 12.288 1.00 57.59 95 ARG A C 1
ATOM 768 O O . ARG A 1 95 ? -6.511 5.708 12.502 1.00 57.59 95 ARG A O 1
ATOM 775 N N . LEU A 1 96 ? -4.659 5.985 11.277 1.00 58.72 96 LEU A N 1
ATOM 776 C CA . LEU A 1 96 ? -5.014 4.979 10.266 1.00 58.72 96 LEU A CA 1
ATOM 777 C C . LEU A 1 96 ? -5.064 3.553 10.833 1.00 58.72 96 LEU A C 1
ATOM 779 O O . LEU A 1 96 ? -5.910 2.756 10.421 1.00 58.72 96 LEU A O 1
ATOM 783 N N . ARG A 1 97 ? -4.178 3.209 11.782 1.00 65.25 97 ARG A N 1
ATOM 784 C CA . ARG A 1 97 ? -4.269 1.924 12.496 1.00 65.25 97 ARG A CA 1
ATOM 785 C C . ARG A 1 97 ? -5.496 1.893 13.397 1.00 65.25 97 ARG A C 1
ATOM 787 O O . ARG A 1 97 ? -6.175 0.874 13.405 1.00 65.25 97 ARG A O 1
ATOM 794 N N . THR A 1 98 ? -5.810 2.984 14.094 1.00 73.88 98 THR A N 1
ATOM 795 C CA . THR A 1 98 ? -7.014 3.108 14.925 1.00 73.88 98 THR A CA 1
ATOM 796 C C . THR A 1 98 ? -8.263 2.907 14.074 1.00 73.88 98 THR A C 1
ATOM 798 O O . THR A 1 98 ? -9.053 2.032 14.387 1.00 73.88 98 THR A O 1
ATOM 801 N N . GLU A 1 99 ? -8.416 3.589 12.937 1.00 74.75 99 GLU A N 1
ATOM 802 C CA . GLU A 1 99 ? -9.582 3.405 12.057 1.00 74.75 99 GLU A CA 1
ATOM 803 C C . GLU A 1 99 ? -9.712 1.979 11.512 1.00 74.75 99 GLU A C 1
ATOM 805 O O . GLU A 1 99 ? -10.802 1.402 11.497 1.00 74.75 99 GLU A O 1
ATOM 810 N N . GLN A 1 100 ? -8.608 1.373 11.066 1.00 80.38 100 GLN A N 1
ATOM 811 C CA . GLN A 1 100 ? -8.629 -0.014 10.601 1.00 80.38 100 GLN A CA 1
ATOM 812 C C . GLN A 1 100 ? -8.981 -0.980 11.734 1.00 80.38 100 GLN A C 1
ATOM 814 O O . GLN A 1 100 ? -9.783 -1.892 11.533 1.00 80.38 100 GLN A O 1
ATOM 819 N N . ASN A 1 101 ? -8.418 -0.774 12.924 1.00 83.31 101 ASN A N 1
ATOM 820 C CA . ASN A 1 101 ? -8.689 -1.587 14.103 1.00 83.31 101 ASN A CA 1
ATOM 821 C C . ASN A 1 101 ? -10.144 -1.434 14.552 1.00 83.31 101 ASN A C 1
ATOM 823 O O . ASN A 1 101 ? -10.820 -2.444 14.725 1.00 83.31 101 ASN A O 1
ATOM 827 N N . VAL A 1 102 ? -10.658 -0.204 14.630 1.00 86.06 102 VAL A N 1
ATOM 828 C CA . VAL A 1 102 ? -12.066 0.106 14.917 1.00 86.06 102 VAL A CA 1
ATOM 829 C C . VAL A 1 102 ? -12.971 -0.623 13.931 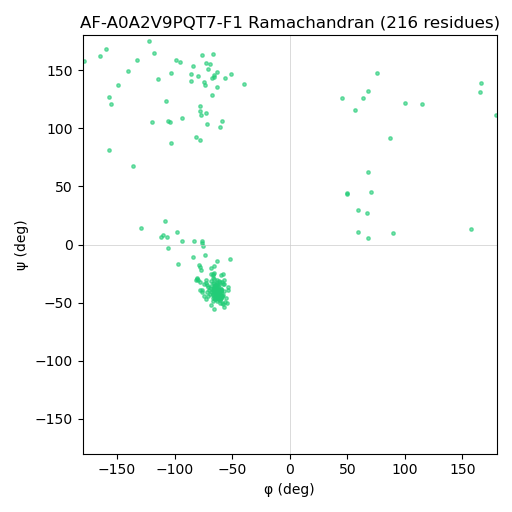1.00 86.06 102 VAL A C 1
ATOM 831 O O . VAL A 1 102 ? -13.863 -1.353 14.350 1.00 86.06 102 VAL A O 1
ATOM 834 N N . ASN A 1 103 ? -12.708 -0.522 12.626 1.00 84.69 103 ASN A N 1
ATOM 835 C CA . ASN A 1 103 ? -13.509 -1.200 11.608 1.00 84.69 103 ASN A CA 1
ATOM 836 C C . ASN A 1 103 ? -13.492 -2.724 11.749 1.00 84.69 103 ASN A C 1
ATOM 838 O O . ASN A 1 103 ? -14.533 -3.373 11.612 1.00 84.69 103 ASN A O 1
ATOM 842 N N . LYS A 1 104 ? -12.331 -3.321 12.041 1.00 89.06 104 LYS A N 1
ATOM 843 C CA . LYS A 1 104 ? -12.260 -4.762 12.285 1.00 89.06 104 LYS A CA 1
ATOM 844 C C . LYS A 1 104 ? -13.033 -5.159 13.548 1.00 89.06 104 LYS A C 1
ATOM 846 O O . LYS A 1 104 ? -13.759 -6.152 13.516 1.00 89.06 104 LYS A O 1
ATOM 851 N N . VAL A 1 105 ? -12.931 -4.376 14.625 1.00 88.62 105 VAL A N 1
ATOM 852 C CA . VAL A 1 105 ? -13.694 -4.596 15.862 1.00 88.62 105 VAL A CA 1
ATOM 853 C C . VAL A 1 105 ? -15.190 -4.484 15.590 1.00 88.62 105 VAL A C 1
ATOM 855 O O . VAL A 1 105 ? -15.929 -5.381 15.973 1.00 88.62 105 VAL A O 1
ATOM 858 N N . LEU A 1 106 ? -15.649 -3.460 14.867 1.00 89.38 106 LEU A N 1
ATOM 859 C CA . LEU A 1 106 ? -17.058 -3.299 14.494 1.00 89.38 106 LEU A CA 1
ATOM 860 C C . LEU A 1 106 ? -17.576 -4.491 13.680 1.00 89.38 106 LEU A C 1
ATOM 862 O O . LEU A 1 106 ? -18.655 -5.006 13.968 1.00 89.38 106 LEU A O 1
ATOM 866 N N . ARG A 1 107 ? -16.802 -4.980 12.702 1.00 91.31 107 ARG A N 1
ATOM 867 C CA . ARG A 1 107 ? -17.155 -6.188 11.936 1.00 91.31 107 ARG A CA 1
ATOM 868 C C . ARG A 1 107 ? -17.256 -7.422 12.832 1.00 91.31 107 ARG A C 1
ATOM 870 O O . ARG A 1 107 ? -18.205 -8.190 12.700 1.00 91.31 107 ARG A O 1
ATOM 877 N N . ALA A 1 108 ? -16.313 -7.598 13.755 1.00 91.44 108 ALA A N 1
ATOM 878 C CA . ALA A 1 108 ? -16.339 -8.714 14.693 1.00 91.44 108 ALA A CA 1
ATOM 879 C C . ALA A 1 108 ? -17.507 -8.618 15.681 1.00 91.44 108 ALA A C 1
ATOM 881 O O . ALA A 1 108 ? -18.143 -9.629 15.951 1.00 91.44 108 ALA A O 1
ATOM 882 N N . LEU A 1 109 ? -17.840 -7.422 16.169 1.00 91.75 109 LEU A N 1
ATOM 883 C CA . LEU A 1 109 ? -18.990 -7.203 17.048 1.00 91.75 109 LEU A CA 1
ATOM 884 C C . LEU A 1 109 ? -20.319 -7.462 16.337 1.00 91.75 109 LEU A C 1
ATOM 886 O O . LEU A 1 109 ? -21.205 -8.056 16.939 1.00 91.75 109 LEU A O 1
ATOM 890 N N . ARG A 1 110 ? -20.445 -7.099 15.053 1.00 90.69 110 ARG A N 1
ATOM 891 C CA . ARG A 1 110 ? -21.625 -7.448 14.242 1.00 90.69 110 ARG A CA 1
ATOM 892 C C . ARG A 1 110 ? -21.786 -8.959 14.077 1.00 90.69 110 ARG A C 1
ATOM 894 O O . ARG A 1 110 ? -22.903 -9.455 14.100 1.00 90.69 110 ARG A O 1
ATOM 901 N N . ARG A 1 111 ? -20.677 -9.690 13.920 1.00 94.81 111 ARG A N 1
ATOM 902 C CA . ARG A 1 111 ? -20.693 -11.153 13.760 1.00 94.81 111 ARG A CA 1
ATOM 903 C C . ARG A 1 111 ? -20.857 -11.902 15.087 1.00 94.81 111 ARG A C 1
ATOM 905 O O . ARG A 1 111 ? -21.416 -12.991 15.103 1.00 94.81 111 ARG A O 1
ATOM 912 N N . TYR A 1 112 ? -20.369 -11.329 16.187 1.00 93.19 112 TYR A N 1
ATOM 913 C CA . TYR A 1 112 ? -20.315 -11.960 17.508 1.00 93.19 112 TYR A CA 1
ATOM 914 C C . TYR A 1 112 ? -20.757 -10.992 18.628 1.00 93.19 112 TYR A C 1
ATOM 916 O O . TYR A 1 112 ? -19.942 -10.613 19.478 1.00 93.19 112 TYR A O 1
ATOM 924 N N . PRO A 1 113 ? -22.041 -10.598 18.674 1.00 88.81 113 PRO A N 1
ATOM 925 C CA . PRO A 1 113 ? -22.520 -9.515 19.542 1.00 88.81 113 PRO A CA 1
ATOM 926 C C . PRO A 1 113 ? -22.338 -9.792 21.043 1.00 88.81 113 PRO A C 1
ATOM 928 O O . PRO A 1 113 ? -21.987 -8.891 21.806 1.00 88.81 113 PRO A O 1
ATOM 931 N N . TYR A 1 114 ? -22.493 -11.049 21.466 1.00 91.6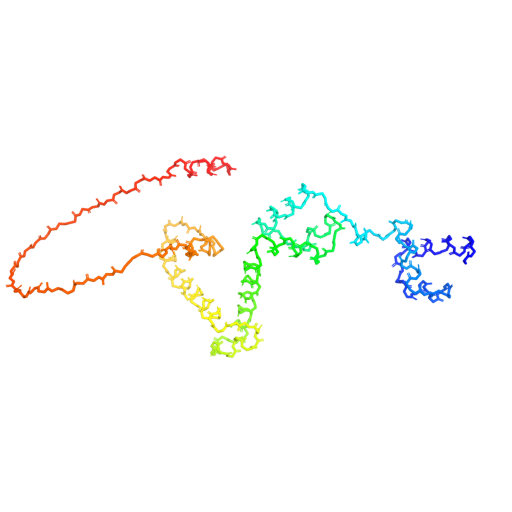2 114 TYR A N 1
ATOM 932 C CA . TYR A 1 114 ? -22.465 -11.440 22.883 1.00 91.62 114 TYR A CA 1
ATOM 933 C C . TYR A 1 114 ? -21.088 -11.887 23.390 1.00 91.62 114 TYR A C 1
ATOM 935 O O . TYR A 1 114 ? -20.949 -12.302 24.540 1.00 91.62 114 TYR A O 1
ATOM 943 N N . ARG A 1 115 ? -20.040 -11.833 22.558 1.00 93.31 115 ARG A N 1
ATOM 944 C CA . ARG A 1 115 ? -18.708 -12.289 22.976 1.00 93.31 115 ARG A CA 1
ATOM 945 C C . ARG A 1 115 ? -17.988 -11.241 23.830 1.00 93.31 115 ARG A C 1
ATOM 947 O O . ARG A 1 115 ? -18.105 -10.020 23.643 1.00 93.31 115 ARG A O 1
ATOM 954 N N . ASN A 1 116 ? -17.211 -11.739 24.792 1.00 94.94 116 ASN A N 1
ATOM 955 C CA . ASN A 1 116 ? -16.406 -10.904 25.675 1.00 94.94 116 ASN A CA 1
ATOM 956 C C . ASN A 1 116 ? -15.283 -10.186 24.896 1.00 94.94 116 ASN A C 1
ATOM 958 O O . ASN A 1 116 ? -14.949 -10.529 23.761 1.00 94.94 116 ASN A O 1
ATOM 962 N N . ASN A 1 117 ? -14.696 -9.152 25.502 1.00 93.56 117 ASN A N 1
ATOM 963 C CA . ASN A 1 117 ? -13.706 -8.321 24.808 1.00 93.56 117 ASN A CA 1
ATOM 964 C C . ASN A 1 117 ? -12.425 -9.093 24.464 1.00 93.56 117 ASN A C 1
ATOM 966 O O . ASN A 1 117 ? -11.787 -8.766 23.472 1.00 93.56 117 ASN A O 1
ATOM 970 N N . ALA A 1 118 ? -12.064 -10.101 25.265 1.00 94.31 118 ALA A N 1
ATOM 971 C CA . ALA A 1 118 ? -10.875 -10.920 25.044 1.00 94.31 118 ALA A CA 1
ATOM 972 C C . ALA A 1 118 ? -11.004 -11.773 23.772 1.00 94.31 118 ALA A C 1
ATOM 974 O O . ALA A 1 118 ? -10.089 -11.797 22.957 1.00 94.31 118 ALA A O 1
ATOM 975 N N . TYR A 1 119 ? -12.169 -12.389 23.557 1.00 95.56 119 TYR A N 1
ATOM 976 C CA . TYR A 1 119 ? -12.455 -13.151 22.345 1.00 95.56 119 TYR A CA 1
ATOM 977 C C . TYR A 1 119 ? -12.372 -12.270 21.095 1.00 95.56 119 TYR A C 1
ATOM 979 O O . TYR A 1 119 ? -11.705 -12.621 20.127 1.00 95.56 119 TYR A O 1
ATOM 987 N N . ILE A 1 120 ? -13.013 -11.096 21.124 1.00 93.38 120 ILE A N 1
ATOM 988 C CA . ILE A 1 120 ? -12.999 -10.159 19.991 1.00 93.38 120 ILE A CA 1
ATOM 989 C C . ILE A 1 120 ? -11.574 -9.668 19.703 1.00 93.38 120 ILE A C 1
ATOM 991 O O . ILE A 1 120 ? -11.172 -9.627 18.543 1.00 93.38 120 ILE A O 1
ATOM 995 N N . ALA A 1 121 ? -10.807 -9.341 20.747 1.00 91.88 121 ALA A N 1
ATOM 996 C CA . ALA A 1 121 ? -9.412 -8.918 20.643 1.00 91.88 121 ALA A CA 1
ATOM 997 C C . ALA A 1 121 ? -8.540 -9.982 19.955 1.00 91.88 121 ALA A C 1
ATOM 999 O O . ALA A 1 121 ? -7.884 -9.684 18.955 1.00 91.88 121 ALA A O 1
ATOM 1000 N N . ALA A 1 122 ? -8.611 -11.231 20.426 1.00 93.75 122 ALA A N 1
ATOM 1001 C CA . ALA A 1 122 ? -7.870 -12.354 19.854 1.00 93.75 122 ALA A CA 1
ATOM 1002 C C . ALA A 1 122 ? -8.282 -12.646 18.402 1.00 93.75 122 ALA A C 1
ATOM 1004 O O . ALA A 1 122 ? -7.427 -12.843 17.545 1.00 93.75 122 ALA A O 1
ATOM 1005 N N . HIS A 1 123 ? -9.584 -12.611 18.102 1.00 93.38 123 HIS A N 1
ATOM 1006 C CA . HIS A 1 123 ? -10.099 -12.905 16.762 1.00 93.38 123 HIS A CA 1
ATOM 1007 C C . HIS A 1 123 ? -9.689 -11.859 15.716 1.00 93.38 123 HIS A C 1
ATOM 1009 O O . HIS A 1 123 ? -9.510 -12.172 14.542 1.00 93.38 123 HIS A O 1
ATOM 1015 N N . VAL A 1 124 ? -9.563 -10.601 16.134 1.00 90.94 124 VAL A N 1
ATOM 1016 C CA . VAL A 1 124 ? -9.284 -9.467 15.247 1.00 90.94 124 VAL A CA 1
ATOM 1017 C C . VAL A 1 124 ? -7.791 -9.101 15.201 1.00 90.94 124 VAL A C 1
ATOM 1019 O O . VAL A 1 124 ? -7.350 -8.404 14.279 1.00 90.94 124 VAL A O 1
ATOM 1022 N N . GLY A 1 125 ? -7.009 -9.579 16.173 1.00 92.06 125 GLY A N 1
ATOM 1023 C CA . GLY A 1 125 ? -5.600 -9.230 16.335 1.00 92.06 125 GLY A CA 1
ATOM 1024 C C . GLY A 1 125 ? -5.411 -7.786 16.804 1.00 92.06 125 GLY A C 1
ATOM 1025 O O . GLY A 1 125 ? -4.612 -7.049 16.229 1.00 92.06 125 GLY A O 1
ATOM 1026 N N . VAL A 1 126 ? -6.192 -7.355 17.798 1.00 90.81 126 VAL A N 1
ATOM 1027 C CA . VAL A 1 126 ? -6.141 -6.005 18.396 1.00 90.81 126 VAL A CA 1
ATOM 1028 C C . VAL A 1 126 ? -6.140 -6.087 19.917 1.00 90.81 126 VAL A C 1
ATOM 1030 O O . VAL A 1 126 ? -6.586 -7.078 20.484 1.00 90.81 126 VAL A O 1
ATOM 1033 N N . ASP A 1 127 ? -5.664 -5.036 20.583 1.00 90.56 127 ASP A N 1
ATOM 1034 C CA . ASP A 1 127 ? -5.636 -4.971 22.045 1.00 90.56 127 ASP A CA 1
ATOM 1035 C C . ASP A 1 127 ? -7.057 -4.930 22.647 1.00 90.56 127 ASP A C 1
ATOM 1037 O O . ASP A 1 127 ? -7.985 -4.302 22.126 1.00 90.56 127 ASP A O 1
ATOM 1041 N N . ARG A 1 128 ? -7.226 -5.581 23.799 1.00 91.81 128 ARG A N 1
ATOM 1042 C CA . ARG A 1 128 ? -8.458 -5.596 24.591 1.00 91.81 128 ARG A CA 1
ATOM 1043 C C . ARG A 1 128 ? -8.877 -4.187 25.022 1.00 91.81 128 ARG A C 1
ATOM 1045 O O . ARG A 1 128 ? -10.083 -3.934 25.120 1.00 91.81 128 ARG A O 1
ATOM 1052 N N . ALA A 1 129 ? -7.923 -3.283 25.262 1.00 87.50 129 ALA A N 1
ATOM 1053 C CA . ALA A 1 129 ? -8.206 -1.879 25.570 1.00 87.50 129 ALA A CA 1
ATOM 1054 C C . ALA A 1 129 ? -8.925 -1.174 24.406 1.00 87.50 129 ALA A C 1
ATOM 1056 O O . ALA A 1 129 ? -9.916 -0.474 24.624 1.00 87.50 129 ALA A O 1
ATOM 1057 N N . GLU A 1 130 ? -8.503 -1.448 23.172 1.00 85.62 130 GLU A N 1
ATOM 1058 C CA . GLU A 1 130 ? -9.105 -0.888 21.961 1.00 85.62 130 GLU A CA 1
ATOM 1059 C C . GLU A 1 130 ? -10.536 -1.407 21.760 1.00 85.62 130 GLU A C 1
ATOM 1061 O O . GLU A 1 130 ? -11.461 -0.631 21.523 1.00 85.62 130 GLU A O 1
ATOM 1066 N N . VAL A 1 131 ? -10.771 -2.708 21.972 1.00 90.88 131 VAL A N 1
ATOM 1067 C CA . VAL A 1 131 ? -12.129 -3.284 21.939 1.00 90.88 131 VAL A CA 1
ATOM 1068 C C . VAL A 1 131 ? -13.035 -2.639 22.993 1.00 90.88 131 VAL A C 1
ATOM 1070 O O . VAL A 1 131 ? -14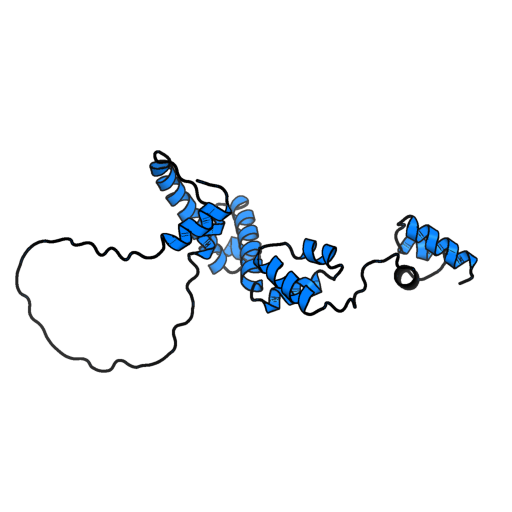.202 -2.347 22.719 1.00 90.88 131 VAL A O 1
ATOM 1073 N N . LYS A 1 132 ? -12.512 -2.404 24.205 1.00 92.19 132 LYS A N 1
ATOM 1074 C CA . LYS A 1 132 ? -13.249 -1.729 25.285 1.00 92.19 132 LYS A CA 1
ATOM 1075 C C . LYS A 1 132 ? -13.602 -0.295 24.890 1.00 92.19 132 LYS A C 1
ATOM 1077 O O . LYS A 1 132 ?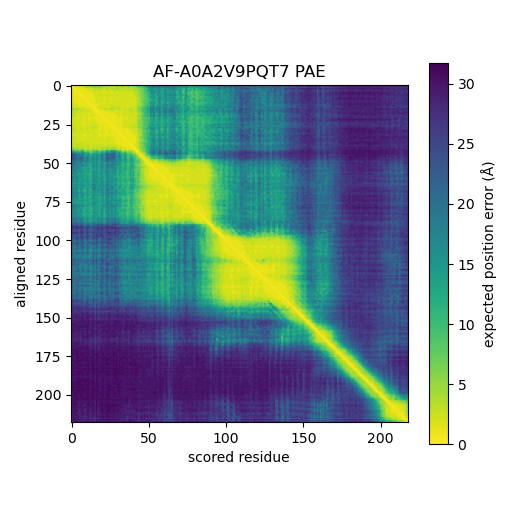 -14.752 0.099 25.081 1.00 92.19 132 LYS A O 1
ATOM 1082 N N . ARG A 1 133 ? -12.655 0.445 24.302 1.00 86.00 133 ARG A N 1
ATOM 1083 C CA . ARG A 1 133 ? -12.877 1.796 23.774 1.00 86.00 133 ARG A CA 1
ATOM 1084 C C . ARG A 1 133 ? -13.997 1.787 22.732 1.00 86.00 133 ARG A C 1
ATOM 1086 O O . ARG A 1 133 ? -14.986 2.478 22.933 1.00 86.00 133 ARG A O 1
ATOM 1093 N N . VAL A 1 134 ? -13.923 0.937 21.705 1.00 88.12 134 VAL A N 1
ATOM 1094 C CA . VAL A 1 134 ? -14.958 0.844 20.652 1.00 88.12 134 VAL A CA 1
ATOM 1095 C C . VAL A 1 134 ? -16.337 0.496 21.219 1.00 88.12 134 VAL A C 1
ATOM 1097 O O . VAL A 1 134 ? -17.321 1.139 20.865 1.00 88.12 134 VAL A O 1
ATOM 1100 N N . LYS A 1 135 ? -16.438 -0.475 22.138 1.00 89.69 135 LYS A N 1
ATOM 1101 C CA . LYS A 1 135 ? -17.722 -0.790 22.792 1.00 89.69 135 LYS A CA 1
ATOM 1102 C C . LYS A 1 135 ? -18.259 0.381 23.617 1.00 89.69 135 LYS A C 1
ATOM 1104 O O . LYS A 1 135 ? -19.465 0.600 23.625 1.00 89.69 135 LYS A O 1
ATOM 1109 N N . SER A 1 136 ? -17.390 1.118 24.309 1.00 85.75 136 SER A N 1
ATOM 1110 C CA . SER A 1 136 ? -17.789 2.315 25.058 1.00 85.75 136 SER A CA 1
ATOM 1111 C C . SER A 1 136 ? -18.348 3.391 24.130 1.00 85.75 136 SER A C 1
ATOM 1113 O O . SER A 1 136 ? -19.345 4.015 24.469 1.00 85.75 136 SER A O 1
ATOM 1115 N N . LEU A 1 137 ? -17.747 3.566 22.950 1.00 80.81 137 LEU A N 1
ATOM 1116 C CA . LEU A 1 137 ? -18.226 4.500 21.931 1.00 80.81 137 LEU A CA 1
ATOM 1117 C C . LEU A 1 137 ? -19.587 4.097 21.375 1.00 80.81 137 LEU A C 1
ATOM 1119 O O . LEU A 1 137 ? -20.458 4.947 21.252 1.00 80.81 137 LEU A O 1
ATOM 1123 N N . LEU A 1 138 ? -19.791 2.808 21.091 1.00 83.38 138 LEU A N 1
ATOM 1124 C CA . LEU A 1 138 ? -21.094 2.305 20.654 1.00 83.38 138 LEU A CA 1
ATOM 1125 C C . LEU A 1 138 ? -22.168 2.533 21.721 1.00 83.38 138 LEU A C 1
ATOM 1127 O O . LEU A 1 138 ? -23.207 3.089 21.411 1.00 83.38 138 LEU A O 1
ATOM 1131 N N . ARG A 1 139 ? -21.887 2.224 22.994 1.00 83.06 139 ARG A N 1
ATOM 1132 C CA . ARG A 1 139 ? -22.827 2.503 24.097 1.00 83.06 139 ARG A CA 1
ATOM 1133 C C . ARG A 1 139 ? -23.107 3.994 24.263 1.00 83.06 139 ARG A C 1
ATOM 1135 O O . ARG A 1 139 ? -24.234 4.382 24.562 1.00 83.06 139 ARG A O 1
ATOM 1142 N N . TYR A 1 140 ? -22.085 4.835 24.106 1.00 74.75 140 TYR A N 1
ATOM 1143 C CA . TYR A 1 140 ? -22.253 6.282 24.179 1.00 74.75 140 TYR A CA 1
ATOM 1144 C C . TYR A 1 140 ? -23.095 6.793 23.010 1.00 74.75 140 TYR A C 1
ATOM 1146 O O . TYR A 1 140 ? -23.972 7.619 23.218 1.00 74.75 140 TYR A O 1
ATOM 1154 N N . ARG A 1 141 ? -22.892 6.250 21.806 1.00 72.56 141 ARG A N 1
ATOM 1155 C CA . ARG A 1 141 ? -23.755 6.505 20.656 1.00 72.56 141 ARG A CA 1
ATOM 1156 C C . ARG A 1 141 ? -25.181 6.057 20.942 1.00 72.56 141 ARG A C 1
ATOM 1158 O O . ARG A 1 141 ? -26.060 6.876 20.797 1.00 72.56 141 ARG A O 1
ATOM 1165 N N . ASP A 1 142 ? -25.418 4.843 21.424 1.00 74.19 142 ASP A N 1
ATOM 1166 C CA . ASP A 1 142 ? -26.780 4.351 21.680 1.00 74.19 142 ASP A CA 1
ATOM 1167 C C . ASP A 1 142 ? -27.499 5.190 22.755 1.00 74.19 142 ASP A C 1
ATOM 1169 O O . ASP A 1 142 ? -28.673 5.529 22.624 1.00 74.19 142 ASP A O 1
ATOM 1173 N N . THR A 1 143 ? -26.786 5.595 23.812 1.00 70.38 143 THR A N 1
ATOM 1174 C CA . THR A 1 143 ? -27.336 6.469 24.866 1.00 70.38 143 THR A CA 1
ATOM 1175 C C . THR A 1 143 ? -27.513 7.916 24.406 1.00 70.38 143 THR A C 1
ATOM 1177 O O . THR A 1 143 ? -28.454 8.583 24.841 1.00 70.38 143 THR A O 1
ATOM 1180 N N . ARG A 1 144 ? -26.639 8.416 23.524 1.00 55.59 144 ARG A N 1
ATOM 1181 C CA . ARG A 1 144 ? -26.759 9.742 22.919 1.00 55.59 144 ARG A CA 1
ATOM 1182 C C . ARG A 1 144 ? -27.821 9.765 21.835 1.00 55.59 144 ARG A C 1
ATOM 1184 O O . ARG A 1 144 ? -28.561 10.721 21.843 1.00 55.59 144 ARG A O 1
ATOM 1191 N N . ASP A 1 145 ? -27.965 8.747 20.998 1.00 58.25 145 ASP A N 1
ATOM 1192 C CA . ASP A 1 145 ? -29.043 8.590 20.017 1.00 58.25 145 ASP A CA 1
ATOM 1193 C C . ASP A 1 145 ? -30.385 8.473 20.752 1.00 58.25 145 ASP A C 1
ATOM 1195 O O . ASP A 1 145 ? -31.357 9.077 20.327 1.00 58.25 145 ASP A O 1
ATOM 1199 N N . HIS A 1 146 ? -30.438 7.856 21.938 1.00 54.44 146 HIS A N 1
ATOM 1200 C CA . HIS A 1 146 ? -31.617 7.937 22.811 1.00 54.44 146 HIS A CA 1
ATOM 1201 C C . HIS A 1 146 ? -31.900 9.353 23.343 1.00 54.44 146 HIS A C 1
ATOM 1203 O O . HIS A 1 146 ? -33.058 9.763 23.439 1.00 54.44 146 HIS A O 1
ATOM 1209 N N . LYS A 1 147 ? -30.862 10.117 23.712 1.00 54.34 147 LYS A N 1
ATOM 1210 C CA . LYS A 1 147 ? -31.009 11.523 24.137 1.00 54.34 147 LYS A CA 1
ATOM 1211 C C . LYS A 1 147 ? -31.290 12.459 22.959 1.00 54.34 147 LYS A C 1
ATOM 1213 O O . LYS A 1 147 ? -32.043 13.406 23.122 1.00 54.34 147 LYS A O 1
ATOM 1218 N N . LEU A 1 148 ? -30.737 12.172 21.788 1.00 48.00 148 LEU A N 1
ATOM 1219 C CA . LEU A 1 148 ? -30.906 12.907 20.548 1.00 48.00 148 LEU A CA 1
ATOM 1220 C C . LEU A 1 148 ? -32.236 12.568 19.906 1.00 48.00 148 LEU A C 1
ATOM 1222 O O . LEU A 1 148 ? -32.836 13.466 19.381 1.00 48.00 148 LEU A O 1
ATOM 1226 N N . GLN A 1 149 ? -32.801 11.370 20.019 1.00 50.34 149 GLN A N 1
ATOM 1227 C CA . GLN A 1 149 ? -34.204 11.137 19.653 1.00 50.34 149 GLN A CA 1
ATOM 1228 C C . GLN A 1 149 ? -35.154 11.946 20.549 1.00 50.34 149 GLN A C 1
ATOM 1230 O O . GLN A 1 149 ? -36.190 12.407 20.080 1.00 50.34 149 GLN A O 1
ATOM 1235 N N . ARG A 1 150 ? -34.774 12.210 21.812 1.00 46.19 150 ARG A N 1
ATOM 1236 C CA . ARG A 1 150 ? -35.493 13.162 22.679 1.00 46.19 150 ARG A CA 1
ATOM 1237 C C . ARG A 1 150 ? -35.284 14.628 22.277 1.00 46.19 150 ARG A C 1
ATOM 1239 O O . ARG A 1 150 ? -36.193 15.420 22.485 1.00 46.19 150 ARG A O 1
ATOM 1246 N N . THR A 1 151 ? -34.133 15.001 21.711 1.00 40.06 151 THR A N 1
ATOM 1247 C CA . THR A 1 151 ? -33.830 16.387 21.291 1.00 40.06 151 THR A CA 1
ATOM 1248 C C . THR A 1 151 ? -33.879 16.627 19.779 1.00 40.06 151 THR A C 1
ATOM 1250 O O . THR A 1 151 ? -33.704 17.751 19.356 1.00 40.06 151 THR A O 1
ATOM 1253 N N . ALA A 1 152 ? -34.117 15.633 18.930 1.00 37.03 152 ALA A N 1
ATOM 1254 C CA . ALA A 1 152 ? -34.349 15.743 17.486 1.00 37.03 152 ALA A CA 1
ATOM 1255 C C . ALA A 1 152 ? -35.821 16.071 17.213 1.00 37.03 152 ALA A C 1
ATOM 1257 O O . ALA A 1 152 ? -36.147 16.571 16.145 1.00 37.03 152 ALA A O 1
ATOM 1258 N N . ALA A 1 153 ? -36.661 15.985 18.250 1.00 45.84 153 ALA A N 1
ATOM 1259 C CA . ALA A 1 153 ? -37.784 16.899 18.432 1.00 45.84 153 ALA A CA 1
ATOM 1260 C C . ALA A 1 153 ? -37.380 18.400 18.359 1.00 45.84 153 ALA A C 1
ATOM 1262 O O . ALA A 1 153 ? -38.253 19.250 18.258 1.00 45.84 153 ALA A O 1
ATOM 1263 N N . LEU A 1 154 ? -36.079 18.737 18.404 1.00 44.59 154 LEU A N 1
ATOM 1264 C CA . LEU A 1 154 ? -35.502 20.093 18.375 1.00 44.59 154 LEU A CA 1
ATOM 1265 C C . LEU A 1 154 ? -34.372 20.269 17.316 1.00 44.59 154 LEU A C 1
ATOM 1267 O O . LEU A 1 154 ? -33.656 21.263 17.352 1.00 44.59 154 LEU A O 1
ATOM 1271 N N . GLY A 1 155 ? -34.211 19.333 16.364 1.00 40.41 155 GLY A N 1
ATOM 1272 C CA . GLY A 1 155 ? -33.586 19.572 15.044 1.00 40.41 155 GLY A CA 1
ATOM 1273 C C . GLY A 1 155 ? -32.078 19.887 14.914 1.00 40.41 155 GLY A C 1
ATOM 1274 O O . GLY A 1 155 ? -31.744 20.924 14.354 1.00 40.41 155 GLY A O 1
ATOM 1275 N N . THR A 1 156 ? -31.146 18.998 15.299 1.00 47.66 156 THR A N 1
ATOM 1276 C CA . THR A 1 156 ? -29.723 19.078 14.851 1.00 47.66 156 THR A CA 1
ATOM 1277 C C . THR A 1 156 ? -29.035 17.701 14.743 1.00 47.66 156 THR A C 1
ATOM 1279 O O . THR A 1 156 ? -29.168 16.873 15.644 1.00 47.66 156 THR A O 1
ATOM 1282 N N . GLU A 1 157 ? -28.259 17.461 13.672 1.00 42.00 157 GLU A N 1
ATOM 1283 C CA . GLU A 1 157 ? -27.472 16.230 13.427 1.00 42.00 157 GLU A CA 1
ATOM 1284 C C . GLU A 1 157 ? -25.948 16.494 13.438 1.00 42.00 157 GLU A C 1
ATOM 1286 O O . GLU A 1 157 ? -25.487 17.515 12.939 1.00 42.00 157 GLU A O 1
ATOM 1291 N N . TYR A 1 158 ? -25.156 15.553 13.977 1.00 46.12 158 TYR A N 1
ATOM 1292 C CA . TYR A 1 158 ? -23.678 15.534 13.945 1.00 46.12 158 TYR A CA 1
ATOM 1293 C C . TYR A 1 158 ? -23.163 14.100 13.713 1.00 46.12 158 TYR A C 1
ATOM 1295 O O . TYR A 1 158 ? -23.786 13.144 14.182 1.00 46.12 158 TYR A O 1
ATOM 1303 N N . THR A 1 159 ? -22.003 13.924 13.057 1.00 52.91 159 THR A N 1
ATOM 1304 C CA . THR A 1 159 ? -21.443 12.591 12.748 1.00 52.91 159 THR A CA 1
ATOM 1305 C C . THR A 1 159 ? -20.420 12.087 13.784 1.00 52.91 159 THR A C 1
ATOM 1307 O O . THR A 1 159 ? -19.806 12.843 14.532 1.00 52.91 159 THR A O 1
ATOM 1310 N N . ILE A 1 160 ? -20.224 10.762 13.848 1.00 44.41 160 ILE A N 1
ATOM 1311 C CA . ILE A 1 160 ? -19.348 10.069 14.824 1.00 44.41 160 ILE A CA 1
ATOM 1312 C C . ILE A 1 160 ? -17.859 10.392 14.628 1.00 44.41 160 ILE A C 1
ATOM 1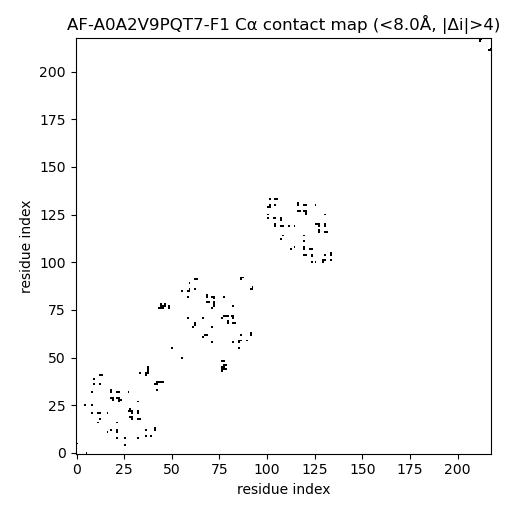314 O O . ILE A 1 160 ? -17.078 10.299 15.576 1.00 44.41 160 ILE A O 1
ATOM 1318 N N . VAL A 1 161 ? -17.464 10.746 13.405 1.00 48.78 161 VAL A N 1
ATOM 1319 C CA . VAL A 1 161 ? -16.069 11.047 13.059 1.00 48.78 161 VAL A CA 1
ATOM 1320 C C . VAL A 1 161 ? -15.647 12.386 13.669 1.00 48.78 161 VAL A C 1
ATOM 1322 O O . VAL A 1 161 ? -14.582 12.455 14.278 1.00 48.78 161 VAL A O 1
ATOM 1325 N N . ASP A 1 162 ? -16.531 13.387 13.642 1.00 51.16 162 ASP A N 1
ATOM 1326 C CA . ASP A 1 162 ? -16.284 14.726 14.201 1.00 51.16 162 ASP A CA 1
ATOM 1327 C C . ASP A 1 162 ? -16.022 14.689 15.719 1.00 51.16 162 ASP A C 1
ATOM 1329 O O . ASP A 1 162 ? -15.240 15.464 16.268 1.00 51.16 162 ASP A O 1
ATOM 1333 N N . TRP A 1 163 ? -16.636 13.733 16.423 1.00 51.34 163 TRP A N 1
ATOM 1334 C CA . TRP A 1 163 ? -16.510 13.598 17.877 1.00 51.34 163 TRP A CA 1
ATOM 1335 C C . TRP A 1 163 ? -15.219 12.890 18.327 1.00 51.3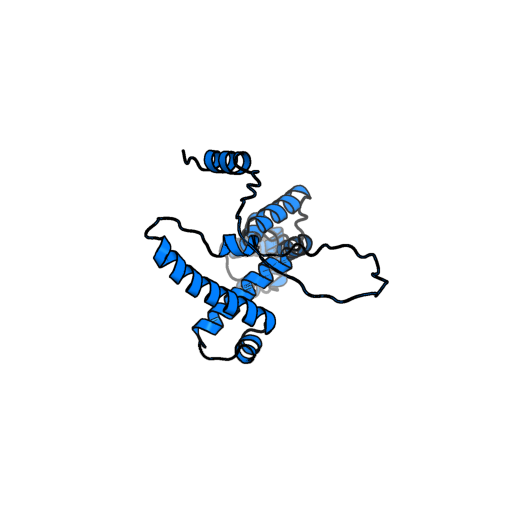4 163 TRP A C 1
ATOM 1337 O O . TRP A 1 163 ? -14.695 13.162 19.413 1.00 51.34 163 TRP A O 1
ATOM 1347 N N . LEU A 1 164 ? -14.667 11.996 17.496 1.00 49.25 164 LEU A N 1
ATOM 1348 C CA . LEU A 1 164 ? -13.387 11.331 17.776 1.00 49.25 164 LEU A CA 1
ATOM 1349 C C . LEU A 1 164 ? -12.208 12.314 17.782 1.00 49.25 164 LEU A C 1
ATOM 1351 O O . LEU A 1 164 ? -11.201 12.047 18.439 1.00 49.25 164 LEU A O 1
ATOM 1355 N N . GLU A 1 165 ? -12.329 13.446 17.088 1.00 53.56 165 GLU A N 1
ATOM 1356 C CA . GLU A 1 165 ? -11.305 14.491 17.080 1.00 53.56 165 GLU A CA 1
ATOM 1357 C C . GLU A 1 165 ? -11.381 15.415 18.303 1.00 53.56 165 GLU A C 1
ATOM 1359 O O . GLU A 1 165 ? -10.343 15.858 18.787 1.00 53.56 165 GLU A O 1
ATOM 1364 N N . GLN A 1 166 ? -12.573 15.638 18.866 1.00 51.22 166 GLN A N 1
ATOM 1365 C CA . GLN A 1 166 ? -12.769 16.519 20.028 1.00 51.22 166 GLN A CA 1
ATOM 1366 C C . GLN A 1 166 ? -12.371 15.893 21.375 1.00 51.22 166 GLN A C 1
ATOM 1368 O O . GLN A 1 166 ? -12.175 16.610 22.351 1.00 51.22 166 GLN A O 1
ATOM 1373 N N . THR A 1 167 ? -12.265 14.564 21.464 1.00 45.09 167 THR A N 1
ATOM 1374 C CA . THR A 1 167 ? -12.077 13.849 22.745 1.00 45.09 167 THR A CA 1
ATOM 1375 C C . THR A 1 167 ? -10.694 13.224 22.932 1.00 45.09 167 THR A C 1
ATOM 1377 O O . THR A 1 167 ? -10.471 12.492 23.899 1.00 45.09 167 THR A O 1
ATOM 1380 N N . ALA A 1 168 ? -9.738 13.509 22.045 1.00 40.00 168 ALA A N 1
ATOM 1381 C CA . ALA A 1 168 ? -8.350 13.104 22.241 1.00 40.00 168 ALA A CA 1
ATOM 1382 C C . ALA A 1 168 ? -7.667 14.053 23.249 1.00 40.00 168 ALA A C 1
ATOM 1384 O O . ALA A 1 168 ? -7.501 15.229 22.934 1.00 40.00 168 ALA A O 1
ATOM 1385 N N . PRO A 1 169 ? -7.252 13.591 24.445 1.00 43.22 169 PRO A N 1
ATOM 1386 C CA . PRO A 1 169 ? -6.514 14.444 25.366 1.00 43.22 169 PRO A CA 1
ATOM 1387 C C . PRO A 1 169 ? -5.134 14.761 24.779 1.00 43.22 169 PRO A C 1
ATOM 1389 O O . PRO A 1 169 ? -4.385 13.852 24.403 1.00 43.22 169 PRO A O 1
ATOM 1392 N N . GLU A 1 170 ? -4.786 16.047 24.728 1.00 42.06 170 GLU A N 1
ATOM 1393 C CA . GLU A 1 170 ? -3.410 16.491 24.530 1.00 42.06 170 GLU A CA 1
ATOM 1394 C C . GLU A 1 170 ? -2.559 15.966 25.693 1.00 42.06 170 GLU A C 1
ATOM 1396 O O . GLU A 1 170 ? -2.596 16.470 26.815 1.00 42.06 170 GLU A O 1
ATOM 1401 N N . HIS A 1 171 ? -1.806 14.893 25.459 1.00 42.44 171 HIS A N 1
ATOM 1402 C CA . HIS A 1 171 ? -0.792 14.453 26.408 1.00 42.44 171 HIS A CA 1
ATOM 1403 C C . HIS A 1 171 ? 0.446 15.337 26.268 1.00 42.44 171 HIS A C 1
ATOM 1405 O O . HIS A 1 171 ? 1.362 15.034 25.508 1.00 42.44 171 HIS A O 1
ATOM 1411 N N . GLY A 1 172 ? 0.452 16.415 27.049 1.00 41.12 172 GLY A N 1
ATOM 1412 C CA . GLY A 1 172 ? 1.615 17.247 27.323 1.00 41.12 172 GLY A CA 1
ATOM 1413 C C . GLY A 1 172 ? 1.432 18.003 28.638 1.00 41.12 172 GLY A C 1
ATOM 1414 O O . GLY A 1 172 ? 1.054 19.166 28.627 1.00 41.12 172 GLY A O 1
ATOM 1415 N N . ARG A 1 173 ? 1.693 17.355 29.781 1.00 36.41 173 ARG A N 1
ATOM 1416 C CA . ARG A 1 173 ? 2.023 18.071 31.026 1.00 36.41 173 ARG A CA 1
ATOM 1417 C C . ARG A 1 173 ? 3.516 17.878 31.311 1.00 36.41 173 ARG A C 1
ATOM 1419 O O . ARG A 1 173 ? 3.938 16.722 31.380 1.00 36.41 173 ARG A O 1
ATOM 1426 N N . PRO A 1 174 ? 4.305 18.958 31.447 1.00 42.84 174 PRO A N 1
ATOM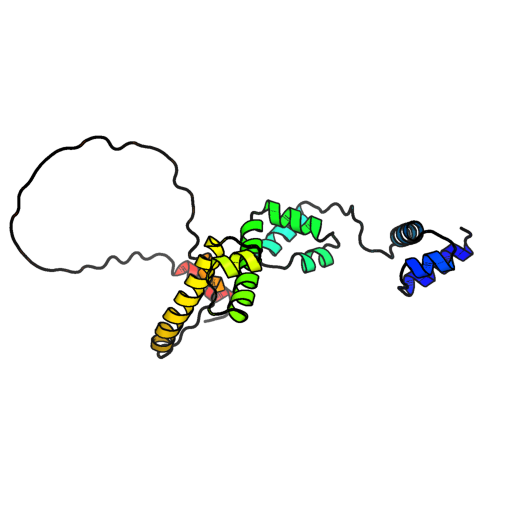 1427 C CA . PRO A 1 174 ? 5.687 18.871 31.898 1.00 42.84 174 PRO A CA 1
ATOM 1428 C C . PRO A 1 174 ? 5.755 18.558 33.400 1.00 42.84 174 PRO A C 1
ATOM 1430 O O . PRO A 1 174 ? 4.802 18.783 34.145 1.00 42.84 174 PRO A O 1
ATOM 1433 N N . ALA A 1 175 ? 6.885 17.982 33.803 1.00 43.62 175 ALA A N 1
ATOM 1434 C CA . ALA A 1 175 ? 7.206 17.544 35.157 1.00 43.62 175 ALA A CA 1
ATOM 1435 C C . ALA A 1 175 ? 7.746 18.688 36.044 1.00 43.62 175 ALA A C 1
ATOM 1437 O O . ALA A 1 175 ? 8.369 19.613 35.529 1.00 43.62 175 ALA A O 1
ATOM 1438 N N . GLY A 1 176 ? 7.560 18.550 37.365 1.00 37.62 176 GLY A N 1
ATOM 1439 C CA . GLY A 1 176 ? 8.012 19.451 38.447 1.00 37.62 176 GLY A CA 1
ATOM 1440 C C . GLY A 1 176 ? 6.797 20.070 39.153 1.00 37.62 176 GLY A C 1
ATOM 1441 O O . GLY A 1 176 ? 5.946 20.626 38.478 1.00 37.62 176 GLY A O 1
ATOM 1442 N N . GLU A 1 177 ? 6.539 19.938 40.456 1.00 36.69 177 GLU A N 1
ATOM 1443 C CA . GLU A 1 177 ? 7.404 19.938 41.647 1.00 36.69 177 GLU A CA 1
ATOM 1444 C C . GLU A 1 177 ? 6.699 19.253 42.854 1.00 36.69 177 GLU A C 1
ATOM 1446 O O . GLU A 1 177 ? 5.499 18.961 42.775 1.00 36.69 177 GLU A O 1
ATOM 1451 N N . PRO A 1 178 ? 7.414 18.945 43.960 1.00 52.06 178 PRO A N 1
ATOM 1452 C CA . PRO A 1 178 ? 6.930 18.070 45.027 1.00 52.06 178 PRO A CA 1
ATOM 1453 C C . PRO A 1 178 ? 6.098 18.817 46.080 1.00 52.06 178 PRO A C 1
ATOM 1455 O O . PRO A 1 178 ? 6.430 19.925 46.491 1.00 52.06 178 PRO A O 1
ATOM 1458 N N . THR A 1 179 ? 5.027 18.187 46.568 1.00 38.97 179 THR A N 1
ATOM 1459 C CA . THR A 1 179 ? 4.231 18.701 47.693 1.00 38.97 179 THR A CA 1
ATOM 1460 C C . THR A 1 179 ? 4.724 18.093 49.000 1.00 38.97 179 THR A C 1
ATOM 1462 O O . THR A 1 179 ? 4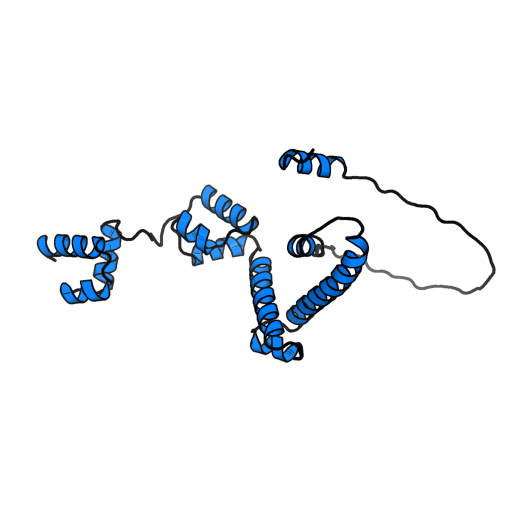.508 16.913 49.276 1.00 38.97 179 THR A O 1
ATOM 1465 N N . GLU A 1 180 ? 5.374 18.923 49.809 1.00 40.62 180 GLU A N 1
ATOM 1466 C CA . GLU A 1 180 ? 5.641 18.678 51.222 1.00 40.62 180 GLU A CA 1
ATOM 1467 C C . GLU A 1 180 ? 4.612 19.419 52.099 1.00 40.62 180 GLU A C 1
ATOM 1469 O O . GLU A 1 180 ? 4.016 20.412 51.690 1.00 40.62 180 GLU A O 1
ATOM 1474 N N . ASN A 1 181 ? 4.472 18.933 53.334 1.00 43.31 181 ASN A N 1
ATOM 1475 C CA . ASN A 1 181 ? 3.759 19.499 54.487 1.00 43.31 181 ASN A CA 1
ATOM 1476 C C . ASN A 1 181 ? 2.253 19.233 54.693 1.00 43.31 181 ASN A C 1
ATOM 1478 O O . ASN A 1 181 ? 1.355 20.012 54.388 1.00 43.31 181 ASN A O 1
ATOM 1482 N N . ARG A 1 182 ? 2.038 18.145 55.450 1.00 40.50 182 ARG A N 1
ATOM 1483 C CA . ARG A 1 182 ? 1.097 18.028 56.579 1.00 40.50 182 ARG A CA 1
ATOM 1484 C C . ARG A 1 182 ? 1.071 19.300 57.451 1.00 40.50 182 ARG A C 1
ATOM 1486 O O . ARG A 1 182 ? 2.135 19.720 57.888 1.00 40.50 182 ARG A O 1
ATOM 1493 N N . GLN A 1 183 ? -0.115 19.748 57.890 1.00 38.94 183 GLN A N 1
ATOM 1494 C CA . GLN A 1 183 ? -0.566 19.695 59.303 1.00 38.94 183 GLN A CA 1
ATOM 1495 C C . GLN A 1 183 ? -1.811 20.569 59.610 1.00 38.94 183 GLN A C 1
ATOM 1497 O O . GLN A 1 183 ? -1.824 21.749 59.287 1.00 38.94 183 GLN A O 1
ATOM 1502 N N . ARG A 1 184 ? -2.721 19.987 60.429 1.00 36.12 184 ARG A N 1
ATOM 1503 C CA . ARG A 1 184 ? -3.687 20.603 61.392 1.00 36.12 184 ARG A CA 1
ATOM 1504 C C . ARG A 1 184 ? -4.940 21.278 60.794 1.00 36.12 184 ARG A C 1
ATOM 1506 O O . ARG A 1 184 ? -4.862 21.860 59.732 1.00 36.12 184 ARG A O 1
ATOM 1513 N N . LYS A 1 185 ? -6.126 21.309 61.422 1.00 38.94 185 LYS A N 1
ATOM 1514 C CA . LYS A 1 185 ? -6.747 20.707 62.627 1.00 38.94 185 LYS A CA 1
ATOM 1515 C C . LYS A 1 185 ? -8.281 20.918 62.496 1.00 38.94 185 LYS A C 1
ATOM 1517 O O . LYS A 1 185 ? -8.725 21.755 61.723 1.00 38.94 185 LYS A O 1
ATOM 1522 N N . LEU A 1 186 ? -9.039 20.144 63.272 1.00 37.34 186 LEU A N 1
ATOM 1523 C CA . LEU A 1 186 ? -10.501 20.114 63.473 1.00 37.34 186 LEU A CA 1
ATOM 1524 C C . LEU A 1 186 ? -11.172 21.469 63.804 1.00 37.34 186 LEU A C 1
ATOM 1526 O O . LEU A 1 186 ? -10.590 22.209 64.590 1.00 37.34 186 LEU A O 1
ATOM 1530 N N . THR A 1 187 ? -12.424 21.679 63.349 1.00 41.44 187 THR A N 1
ATOM 1531 C CA . THR A 1 187 ? -13.676 21.782 64.165 1.00 41.44 187 THR A CA 1
ATOM 1532 C C . THR A 1 187 ? -14.946 21.989 63.295 1.00 41.44 187 THR A C 1
ATOM 1534 O O . THR A 1 187 ? -14.823 22.423 62.150 1.00 41.44 187 THR A O 1
ATOM 1537 N N . PRO A 1 188 ? -16.165 21.666 63.798 1.00 50.97 188 PRO A N 1
ATOM 1538 C CA . PRO A 1 188 ? -17.435 21.775 63.067 1.00 50.97 188 PRO A CA 1
ATOM 1539 C C . PRO A 1 188 ? -18.277 23.002 63.482 1.00 50.97 188 PRO A C 1
ATOM 1541 O O . PRO A 1 188 ? -18.302 23.368 64.655 1.00 50.97 188 PRO A O 1
ATOM 1544 N N . GLY A 1 189 ? -19.041 23.591 62.551 1.00 35.75 189 GLY A N 1
ATOM 1545 C CA . GLY A 1 189 ? -20.012 24.639 62.891 1.00 35.75 189 GLY A CA 1
ATOM 1546 C C . GLY A 1 189 ? -20.797 25.242 61.717 1.00 35.75 189 GLY A C 1
ATOM 1547 O O . GLY A 1 189 ? -20.248 25.986 60.921 1.00 35.75 189 GLY A O 1
ATOM 1548 N N . THR A 1 190 ? -22.103 24.947 61.698 1.00 37.12 190 THR A N 1
ATOM 1549 C CA . THR A 1 190 ? -23.253 25.819 61.344 1.00 37.12 190 THR A CA 1
ATOM 1550 C C . THR A 1 190 ? -23.371 26.553 59.987 1.00 37.12 190 THR A C 1
ATOM 1552 O O . THR A 1 190 ? -22.742 27.574 59.766 1.00 37.12 190 THR A O 1
ATOM 1555 N N . LYS A 1 191 ? -24.416 26.125 59.246 1.00 40.69 191 LYS A N 1
ATOM 1556 C CA . LYS A 1 191 ? -25.540 26.884 58.628 1.00 40.69 191 LYS A CA 1
ATOM 1557 C C . LYS A 1 191 ? -25.334 27.872 57.446 1.00 40.69 191 LYS A C 1
ATOM 1559 O O . LYS A 1 191 ? -24.649 28.873 57.578 1.00 40.69 191 LYS A O 1
ATOM 1564 N N . LYS A 1 192 ? -26.235 27.659 56.463 1.00 39.81 192 LYS A N 1
ATOM 1565 C CA . LYS A 1 192 ? -27.055 28.590 55.642 1.00 39.81 192 LYS A CA 1
ATOM 1566 C C . LYS A 1 192 ? -26.641 28.969 54.202 1.00 39.81 192 LYS A C 1
ATOM 1568 O O . LYS A 1 192 ? -25.594 29.553 53.976 1.00 39.81 192 LYS A O 1
ATOM 1573 N N . ASP A 1 193 ? -27.601 28.654 53.322 1.00 36.75 193 ASP A N 1
ATOM 1574 C CA . ASP A 1 193 ? -28.247 29.409 52.232 1.00 36.75 193 ASP A CA 1
ATOM 1575 C C . ASP A 1 193 ? -27.462 29.905 50.995 1.00 36.75 193 ASP A C 1
ATOM 1577 O O . ASP A 1 193 ? -26.484 30.635 51.087 1.00 36.75 193 ASP A O 1
ATOM 1581 N N . ASP A 1 194 ? -28.017 29.500 49.840 1.00 40.50 194 ASP A N 1
ATOM 1582 C CA . ASP A 1 194 ? -28.199 30.174 48.544 1.00 40.50 194 ASP A CA 1
ATOM 1583 C C . ASP A 1 194 ? -27.066 30.982 47.882 1.00 40.50 194 ASP A C 1
ATOM 1585 O O . ASP A 1 194 ? -26.587 31.987 48.394 1.00 40.50 194 ASP A O 1
ATOM 1589 N N . LEU A 1 195 ? -26.764 30.625 46.623 1.00 36.22 195 LEU A N 1
ATOM 1590 C CA . LEU A 1 195 ? -27.030 31.433 45.413 1.00 36.22 195 LEU A CA 1
ATOM 1591 C C . LEU A 1 195 ? -26.227 30.885 44.221 1.00 36.22 195 LEU A C 1
ATOM 1593 O O . LEU A 1 195 ? -25.020 30.658 44.290 1.00 36.22 195 LEU A O 1
ATOM 1597 N N . GLY A 1 196 ? -26.909 30.697 43.091 1.00 37.97 196 GLY A N 1
ATOM 1598 C CA . GLY A 1 196 ? -26.250 30.492 41.806 1.00 37.97 196 GLY A CA 1
ATOM 1599 C C . GLY A 1 196 ? -25.596 31.780 41.309 1.00 37.97 196 GLY A C 1
ATOM 1600 O O . GLY A 1 196 ? -26.088 32.868 41.585 1.00 37.97 196 GLY A O 1
ATOM 1601 N N . THR A 1 197 ? -24.523 31.665 40.526 1.00 36.69 197 THR A N 1
ATOM 1602 C CA . THR A 1 197 ? -24.136 32.659 39.514 1.00 36.69 197 THR A CA 1
ATOM 1603 C C . THR A 1 197 ? -23.257 31.994 38.454 1.00 36.69 197 THR A C 1
ATOM 1605 O O . THR A 1 197 ? -22.266 31.325 38.731 1.00 36.69 197 THR A O 1
ATOM 1608 N N . THR A 1 198 ? -23.699 32.183 37.219 1.00 41.38 198 THR A N 1
ATOM 1609 C CA . THR A 1 198 ? -23.086 31.891 35.925 1.00 41.38 198 THR A CA 1
ATOM 1610 C C . THR A 1 198 ? -21.721 32.549 35.721 1.00 41.38 198 THR A C 1
ATOM 1612 O O . THR A 1 198 ? -21.555 33.727 36.018 1.00 41.38 198 THR A O 1
ATOM 1615 N N . MET A 1 199 ? -20.800 31.844 35.058 1.00 30.67 199 MET A N 1
ATOM 1616 C CA . MET A 1 199 ? -19.663 32.445 34.352 1.00 30.67 199 MET A CA 1
ATOM 1617 C C . MET A 1 199 ? -19.749 32.080 32.868 1.00 30.67 199 MET A C 1
ATOM 1619 O O . MET A 1 199 ? -19.500 30.946 32.460 1.00 30.67 199 MET A O 1
ATOM 1623 N N . VAL A 1 200 ? -20.142 33.077 32.075 1.00 41.25 200 VAL A N 1
ATOM 1624 C CA . VAL A 1 200 ? -20.045 33.119 30.616 1.00 41.25 200 VAL A CA 1
ATOM 1625 C C . VAL A 1 200 ? -18.589 33.419 30.263 1.00 41.25 200 VAL A C 1
ATOM 1627 O O . VAL A 1 200 ? -18.104 34.520 30.501 1.00 41.25 200 VAL A O 1
ATOM 1630 N N . GLY A 1 201 ? -17.891 32.443 29.687 1.00 32.91 201 GLY A N 1
ATOM 1631 C CA . GLY A 1 201 ? -16.600 32.634 29.028 1.00 32.91 201 GLY A CA 1
ATOM 1632 C C . GLY A 1 201 ? -16.800 32.622 27.520 1.00 32.91 201 GLY A C 1
ATOM 1633 O O . GLY A 1 201 ? -16.735 31.571 26.889 1.00 32.91 201 GLY A O 1
ATOM 1634 N N . GLY A 1 202 ? -17.106 33.783 26.943 1.00 40.34 202 GLY A N 1
ATOM 1635 C CA . GLY A 1 202 ? -17.215 33.944 25.501 1.00 40.34 202 GLY A CA 1
ATOM 1636 C C . GLY A 1 202 ? -15.843 34.051 24.850 1.00 40.34 202 GLY A C 1
ATOM 1637 O O . GLY A 1 202 ? -15.141 35.014 25.115 1.00 40.34 202 GLY A O 1
ATOM 1638 N N . GLN A 1 203 ? -15.517 33.124 23.948 1.00 40.03 203 GLN A N 1
ATOM 1639 C CA . GLN A 1 203 ? -14.753 33.368 22.719 1.00 40.03 203 GLN A CA 1
ATOM 1640 C C . GLN A 1 203 ? -15.107 32.273 21.700 1.00 40.03 203 GLN A C 1
ATOM 1642 O O . GLN A 1 203 ? -14.944 31.093 21.991 1.00 40.03 203 GLN A O 1
ATOM 1647 N N . SER A 1 204 ? -15.623 32.676 20.529 1.00 49.75 204 SER A N 1
ATOM 1648 C CA . SER A 1 204 ? -15.461 32.003 19.212 1.00 49.75 204 SER A CA 1
ATOM 1649 C C . SER A 1 204 ? -16.546 32.338 18.175 1.00 49.75 204 SER A C 1
ATOM 1651 O O . SER A 1 204 ? -16.570 31.714 17.120 1.00 49.75 204 SER A O 1
ATOM 1653 N N . LYS A 1 205 ? -17.385 33.370 18.368 1.00 48.72 205 LYS A N 1
ATOM 1654 C CA . LYS A 1 205 ? -18.338 33.790 17.314 1.00 48.72 205 LYS A CA 1
ATOM 1655 C C . LYS A 1 205 ? -17.642 34.068 15.965 1.00 48.72 205 LYS A C 1
ATOM 1657 O O . LYS A 1 205 ? -18.079 33.584 14.933 1.00 48.72 205 LYS A O 1
ATOM 1662 N N . ARG A 1 206 ? -16.446 34.675 15.996 1.00 49.16 206 ARG A N 1
ATOM 1663 C CA . ARG A 1 206 ? -15.622 34.913 14.793 1.00 49.16 206 ARG A CA 1
ATOM 1664 C C . ARG A 1 206 ? -15.077 33.649 14.113 1.00 49.16 206 ARG A C 1
ATOM 1666 O O . ARG A 1 206 ? -14.798 33.703 12.924 1.00 49.16 206 ARG A O 1
ATOM 1673 N N . ALA A 1 207 ? -14.901 32.536 14.828 1.00 50.00 207 ALA A N 1
ATOM 1674 C CA . ALA A 1 207 ? -14.426 31.290 14.215 1.00 50.00 207 ALA A CA 1
ATOM 1675 C C . ALA A 1 207 ? -15.565 30.537 13.510 1.00 50.00 207 ALA A C 1
ATOM 1677 O O . ALA A 1 207 ? -15.334 29.859 12.512 1.00 50.00 207 ALA A O 1
ATOM 1678 N N . VAL A 1 208 ? -16.792 30.695 14.014 1.00 51.88 208 VAL A N 1
ATOM 1679 C CA . VAL A 1 208 ? -17.999 30.107 13.426 1.00 51.88 208 VAL A CA 1
ATOM 1680 C C . VAL A 1 208 ? -18.426 30.884 12.177 1.00 51.88 208 VAL A C 1
ATOM 1682 O O . VAL A 1 208 ? -18.705 30.262 11.156 1.00 51.88 208 VAL A O 1
ATOM 1685 N N . ASP A 1 209 ? -18.358 32.219 12.201 1.00 51.94 209 ASP A N 1
ATOM 1686 C CA . ASP A 1 209 ? -18.752 33.052 11.053 1.00 51.94 209 ASP A CA 1
ATOM 1687 C C . ASP A 1 209 ? -17.841 32.843 9.825 1.00 51.94 209 ASP A C 1
ATOM 1689 O O . ASP A 1 209 ? -18.322 32.797 8.695 1.00 51.94 209 ASP A O 1
ATOM 1693 N N . VAL A 1 210 ? -16.535 32.616 10.030 1.00 59.09 210 VAL A N 1
ATOM 1694 C CA . VAL A 1 210 ? -15.585 32.319 8.935 1.00 59.09 210 VAL A CA 1
ATOM 1695 C C . VAL A 1 210 ? -15.855 30.949 8.299 1.00 59.09 210 VAL A C 1
ATOM 1697 O O . VAL A 1 210 ? -15.650 30.780 7.098 1.00 59.09 210 VAL A O 1
ATOM 1700 N N . LEU A 1 211 ? -16.346 29.975 9.074 1.00 46.00 211 LEU A N 1
ATOM 1701 C CA . LEU A 1 211 ? -16.689 28.648 8.559 1.00 46.00 211 LEU A CA 1
ATOM 1702 C C . LEU A 1 211 ? -18.030 28.651 7.816 1.00 46.00 211 LEU A C 1
ATOM 1704 O O . LEU A 1 211 ? -18.122 28.037 6.759 1.00 46.00 211 LEU A O 1
ATOM 1708 N N . LEU A 1 212 ? -19.043 29.377 8.296 1.00 58.53 212 LEU A N 1
ATOM 1709 C CA . LEU A 1 212 ? -20.355 29.444 7.632 1.00 58.53 212 LEU A CA 1
ATOM 1710 C C . LEU A 1 212 ? -20.279 30.134 6.261 1.00 58.53 212 LEU A C 1
ATOM 1712 O O . LEU A 1 212 ? -20.859 29.654 5.284 1.00 58.53 212 LEU A O 1
ATOM 1716 N N . GLN A 1 213 ? -19.452 31.178 6.150 1.00 59.62 213 GLN A N 1
ATOM 1717 C CA . GLN A 1 213 ? -19.233 31.890 4.889 1.00 59.62 213 GLN A CA 1
ATOM 1718 C C . GLN A 1 213 ? -18.493 31.038 3.840 1.00 59.62 213 GLN A C 1
ATOM 1720 O O . GLN A 1 213 ? -18.677 31.235 2.640 1.00 59.62 213 GLN A O 1
ATOM 1725 N N . GLN A 1 214 ? -17.699 30.052 4.274 1.00 53.09 214 GLN A N 1
ATOM 1726 C CA . GLN A 1 214 ? -16.949 29.157 3.389 1.00 53.09 214 GLN A CA 1
ATOM 1727 C C . GLN A 1 214 ? -17.816 28.042 2.772 1.00 53.09 214 GLN A C 1
ATOM 1729 O O . GLN A 1 214 ? -17.424 27.460 1.760 1.00 53.09 214 GLN A O 1
ATOM 1734 N N . TYR A 1 215 ? -18.997 27.770 3.342 1.00 61.75 215 TYR A N 1
ATOM 1735 C CA . TYR A 1 215 ? -19.933 26.738 2.874 1.00 61.75 215 TYR A CA 1
ATOM 1736 C C . TYR A 1 215 ? -21.242 27.294 2.287 1.00 61.75 215 TYR A C 1
ATOM 1738 O O . TYR A 1 215 ? -22.126 26.514 1.943 1.00 61.75 215 TYR A O 1
ATOM 1746 N N . GLY A 1 216 ? -21.364 28.616 2.121 1.00 43.53 216 GLY A N 1
ATOM 1747 C CA . GLY A 1 216 ? -22.523 29.238 1.466 1.00 43.53 216 GLY A CA 1
ATOM 1748 C C . GLY A 1 216 ? -23.833 29.106 2.246 1.00 43.53 216 GLY A C 1
ATOM 1749 O O . GLY A 1 216 ? -24.903 29.091 1.643 1.00 43.53 216 GLY A O 1
ATOM 1750 N N . ILE A 1 217 ? -23.749 28.992 3.572 1.00 48.81 217 ILE A N 1
ATOM 1751 C CA . ILE A 1 217 ? -24.910 28.907 4.458 1.00 48.81 217 ILE A CA 1
ATOM 1752 C C . ILE A 1 217 ? -25.050 30.280 5.120 1.00 48.81 217 ILE A C 1
ATOM 1754 O O . ILE A 1 217 ? -24.210 30.650 5.941 1.00 48.81 217 ILE A O 1
ATOM 1758 N N . ALA A 1 218 ? -26.049 31.046 4.674 1.00 47.56 218 ALA A N 1
ATOM 1759 C CA . ALA A 1 218 ? -26.447 32.319 5.277 1.00 47.56 218 ALA A CA 1
ATOM 1760 C C . ALA A 1 218 ? -27.235 32.096 6.574 1.00 47.56 218 ALA A C 1
ATOM 1762 O O . ALA A 1 218 ? -27.995 31.101 6.630 1.00 47.56 218 ALA A O 1
#

Secondary structure (DSSP, 8-state):
--HHHHHHHHHHHHTT--HHHHHHHTT--HHHHHHHHHHTT-----TT----HHHHHHHHHHHHTT--HHHHHHHTT--HHHHHHHHHHTTHHHHHHHHHHHHHHHHHHHH-TT--HHHHHHHHT--HHHHHHHHHHHHHHHHHHHHHHHHGGG-----HHHHHHHT-------------------------------------HHHHHHHHHHTT--

Radius of gyration: 29.92 Å; Cα contacts (8 Å, |Δi|>4): 110; chains: 1; bounding box: 55×53×99 Å

Solvent-accessible surface area (backbone atoms only — not comparable to full-atom values): 13688 Å² total; per-residue (Å²): 131,55,72,69,54,52,55,51,50,53,52,45,55,74,71,65,56,60,50,65,59,54,11,63,76,67,77,50,51,46,66,56,49,51,50,49,32,44,75,70,61,74,43,74,71,46,91,75,67,79,74,51,72,68,55,52,53,48,53,46,53,43,46,73,74,66,51,56,50,69,57,53,14,60,76,73,43,41,53,51,67,58,45,48,52,48,41,48,76,67,62,43,49,56,58,58,47,48,55,53,50,49,53,46,48,52,54,46,40,73,76,41,73,86,61,56,50,63,59,55,14,65,76,64,74,48,58,47,68,56,43,50,50,52,52,50,50,52,51,49,45,56,56,44,52,56,51,40,64,67,43,49,82,69,69,79,89,85,64,77,68,68,53,62,68,75,69,62,80,84,90,77,81,82,88,86,83,88,90,81,81,90,81,90,83,90,87,90,84,85,89,84,84,90,81,90,81,88,83,87,82,88,83,57,71,72,63,52,53,60,52,35,66,73,69,76,56,132

Sequence (218 aa):
MTCAEQTRLVQMLKSREPHAKIARALNTTAQAVSHFAVQAGLRRRNPYRVLTLAEVREIQRRIKRGETPSLLAREYNVSRTTVWRFAKSVSLERRLRTEQNVNKVLRALRRYPYRNNAYIAAHVGVDRAEVKRVKSLLRYRDTRDHKLQRTAALGTEYTIVDWLEQTAPEHGRPAGEPTENRQRKLTPGTKKDDLGTTMVGGQSKRAVDVLLQQYGIA

pLDDT: mean 71.82, std 21.5, range [30.67, 97.06]

Nearest PDB structures (foldseek):
  7r3e-assembly1_B  TM=4.435E-01  e=1.862E+00  Pseudomonas aeruginosa PAO1
  4y13-assembly1_A  TM=4.435E-01  e=1.496E+00  Escherichia coli O157:H7
  4lgw-assembly1_A  TM=4.446E-01  e=2.586E+00  Escherichia coli K-12
  8dq1-assembly1_D  TM=3.429E-01  e=3.218E+00  Pseudomonas aeruginosa

Foldseek 3Di:
DDPVLLVVLVVCLVVVDQLVVNCVVSVHDSVVSVVSCVVVVVDLQPQPPDDDPVLLVVLLVVVVVVDDLVVSCVVVVYDSVVSVVSCVVNVCVVVVVLVVLLVQLVVLCVVPVPDQLVVSCVVSVHDSVSNVVSVVLVVVCVVVVVVVVVCCVVPDDDDSVVVVVVPDDDPDDDDDDDDDDDDDDDDDDDDDDDDDDDDDDDDDPVVVVVVCVVVVHD